Protein AF-A0A3R5SQA2-F1 (afdb_monomer_lite)

Sequence (329 aa):
MKQVGFPSQNNSPSCDYSRLEFDCDEEFNVFFAKYRSEWSNVLRLSTILNPGVAFQFANQWLQSVLSKGIDSGNDAANHCTLSSPSFLEWDAASCFLESVLSRLFVSKAENKPELHLGVDLLHSVLNFEANDPLVLSSLLSCISALFPYLSQTPQTLPVVLKKIFSAVTFSQDGQTKATRSRAVKNVRQHACSIVVKISKQYTDLIFPVFDQLYTHIREIGRDSEQLSQMEKCILMEALILSAFIDEMLKPVKDLWISQDFKEAFWSTEKFMSYIGVDRAPVEPSSADTCGINRSHISCCINTILAVMKRSKWPDNPQCSSGLKKWLKY

Secondary structure (DSSP, 8-state):
------TT--SSTHHHHHHHH-SSHHHHHHHHHHHHHHHHHHHHHHHHH-HHHHHHHHHHHHHHHHHS-----S-TTS---TT-HHHHHHHHHHHHHHHHHHHHTT---S-PPPHHHHHHHHHHHHH----SHHHHHHHHHHHHHHGGGGGG-GGGHHHHHHHHHHHHT---TT--TTT--HHHHHHHHHHHHHHHHHHHHSHHHHGGGHHHHHHHHHHHHH-TTTS-HHHHHHHHHHH--TT-HHHHHHHHHHHHHSHHHHHTTSSHHHHHHHHTTTS---SSGGG-THHHHHHHHHHHHHHHHHHHHH----SSTTHHHHHTTTTT-

Organism: Mytilus galloprovincialis (NCBI:txid29158)

Radius of gyration: 23.17 Å; chains: 1; bounding box: 65×51×63 Å

Foldseek 3Di:
DQDDQFCVDDPDPNNVVCVVVDPGRVRVVVVVVVVLVVVLVVLLVVCLVAVQVLVVVLLVLVVVLLPDDQFLDPDPVSAHDPPGPSLSSLQVSLSSLLSSLVRLVVHPDPNRDDLVSLVVSLVSLLPRDDLHLSNLLSSLSNNLSSVVSCVVVLVCVVSSLVSLVCQLQDADPPDWLVRGDPSSVVSNLSSLLSLLVCCQVVVVSCVVVLVVLVVVLVVQVVDPGRDDLSSNLSSLLSNLDQQCLCVSCVVLVCQCPDPLNVQCPPDPVSVCVLQVVVDDDDPPPVPPPSVVSVSSVVSNVSNVVSNVVRNDDDPDVVVVVVSVVRVVD

InterPro domains:
  IPR011989 Armadillo-like helical [G3DSA:1.25.10.10] (1-324)
  IPR016024 Armadillo-type fold [SSF48371] (24-264)
  IPR045065 Exportin-1/5 [PTHR11223] (12-289)
  IPR045478 Exportin-5, C-terminal domain [PF19273] (4-265)

pLDDT: mean 88.8, std 12.51, range [32.19, 98.56]

Structure (mmCIF, N/CA/C/O backbone):
data_AF-A0A3R5SQA2-F1
#
_entry.id   AF-A0A3R5SQA2-F1
#
loop_
_atom_site.group_PDB
_atom_site.id
_atom_site.type_symbol
_atom_site.label_atom_id
_atom_site.label_alt_id
_atom_site.label_comp_id
_atom_site.label_asym_id
_atom_site.label_entity_id
_atom_site.label_seq_id
_atom_site.pdbx_PDB_ins_code
_atom_site.Cartn_x
_atom_site.Cartn_y
_atom_site.Cartn_z
_atom_site.occupancy
_atom_site.B_iso_or_equiv
_atom_site.auth_seq_id
_atom_site.auth_comp_id
_atom_site.auth_asym_id
_atom_site.auth_atom_id
_atom_site.pdbx_PDB_model_num
ATOM 1 N N . MET A 1 1 ? 15.941 2.863 -9.890 1.00 80.81 1 MET A N 1
ATOM 2 C CA . MET A 1 1 ? 14.823 2.586 -8.953 1.00 80.81 1 MET A CA 1
ATOM 3 C C . MET A 1 1 ? 14.629 1.099 -8.671 1.00 80.81 1 MET A C 1
ATOM 5 O O . MET A 1 1 ? 14.251 0.794 -7.551 1.00 80.81 1 MET A O 1
ATOM 9 N N . LYS A 1 2 ? 14.900 0.183 -9.616 1.00 88.31 2 LYS A N 1
ATOM 10 C CA . LYS A 1 2 ? 14.909 -1.267 -9.349 1.00 88.31 2 LYS A CA 1
ATOM 11 C C . LYS A 1 2 ? 16.034 -1.639 -8.377 1.00 88.31 2 LYS A C 1
ATOM 13 O O . LYS A 1 2 ? 17.161 -1.194 -8.584 1.00 88.31 2 LYS A O 1
ATOM 18 N N . GLN A 1 3 ? 15.722 -2.411 -7.338 1.00 89.44 3 GLN A N 1
ATOM 19 C CA . GLN A 1 3 ? 16.691 -2.845 -6.331 1.00 89.44 3 GLN A CA 1
ATOM 20 C C . GLN A 1 3 ? 17.391 -4.129 -6.786 1.00 89.44 3 GLN A C 1
ATOM 22 O O . GLN A 1 3 ? 16.876 -5.228 -6.622 1.00 89.44 3 GLN A O 1
ATOM 27 N N . VAL A 1 4 ? 18.549 -3.976 -7.419 1.00 91.56 4 VAL A N 1
ATOM 28 C CA . VAL A 1 4 ? 19.406 -5.067 -7.910 1.00 91.56 4 VAL A CA 1
ATOM 29 C C . VAL A 1 4 ? 20.857 -4.730 -7.596 1.00 91.56 4 VAL A C 1
ATOM 31 O O . VAL A 1 4 ? 21.161 -3.564 -7.355 1.00 91.56 4 VAL A O 1
ATOM 34 N N . GLY A 1 5 ? 21.753 -5.715 -7.664 1.00 92.31 5 GLY A N 1
ATOM 35 C CA . GLY A 1 5 ? 23.175 -5.471 -7.417 1.00 92.31 5 GLY A CA 1
ATOM 36 C C . GLY A 1 5 ? 23.627 -5.769 -5.992 1.00 92.31 5 GLY A C 1
ATOM 37 O O . GLY A 1 5 ? 24.633 -5.228 -5.570 1.00 92.31 5 GLY A O 1
ATOM 38 N N . PHE A 1 6 ? 22.907 -6.607 -5.243 1.00 94.00 6 PHE A N 1
ATOM 39 C CA . PHE A 1 6 ? 23.328 -6.991 -3.894 1.00 94.00 6 PHE A CA 1
ATOM 40 C C . PHE A 1 6 ? 24.742 -7.606 -3.889 1.00 94.00 6 PHE A C 1
ATOM 42 O O . PHE A 1 6 ? 25.018 -8.433 -4.769 1.00 94.00 6 PHE A O 1
ATOM 49 N N . PRO A 1 7 ? 25.606 -7.264 -2.909 1.00 95.38 7 PRO A N 1
ATOM 50 C CA . PRO A 1 7 ? 26.936 -7.858 -2.762 1.00 95.38 7 PRO A CA 1
ATOM 51 C C . PRO A 1 7 ? 26.936 -9.393 -2.748 1.00 95.38 7 PRO A C 1
ATOM 53 O O . PRO A 1 7 ? 27.813 -10.014 -3.356 1.00 95.38 7 PRO A O 1
ATOM 56 N N . SER A 1 8 ? 25.932 -10.011 -2.113 1.00 93.88 8 SER A N 1
ATOM 57 C CA . SER A 1 8 ? 25.792 -11.472 -2.018 1.00 93.88 8 SER A CA 1
ATOM 58 C C . SER A 1 8 ? 25.332 -12.163 -3.313 1.00 93.88 8 SER A C 1
ATOM 60 O O . SER A 1 8 ? 25.384 -13.390 -3.413 1.00 93.88 8 SER A O 1
ATOM 62 N N . GLN A 1 9 ? 24.865 -11.405 -4.311 1.00 91.62 9 GLN A N 1
ATOM 63 C CA . GLN A 1 9 ? 24.228 -11.932 -5.522 1.00 91.62 9 GLN A CA 1
ATOM 64 C C . GLN A 1 9 ? 25.131 -11.805 -6.758 1.00 91.62 9 GLN A C 1
ATOM 66 O O . GLN A 1 9 ? 26.162 -11.140 -6.743 1.00 91.62 9 GLN A O 1
ATOM 71 N N . ASN A 1 10 ? 24.729 -12.451 -7.859 1.00 91.00 10 ASN A N 1
ATOM 72 C CA . ASN A 1 10 ? 25.388 -12.374 -9.173 1.00 91.00 10 ASN A CA 1
ATOM 73 C C . ASN A 1 10 ? 24.372 -12.162 -10.311 1.00 91.00 10 ASN A C 1
ATOM 75 O O . ASN A 1 10 ? 24.521 -12.681 -11.412 1.00 91.00 10 ASN A O 1
ATOM 79 N N . ASN A 1 11 ? 23.289 -11.438 -10.027 1.00 85.75 11 ASN A N 1
ATOM 80 C CA . ASN A 1 11 ? 22.176 -11.224 -10.960 1.00 85.75 11 ASN A CA 1
ATOM 81 C C . ASN A 1 11 ? 22.262 -9.899 -11.736 1.00 85.75 11 ASN A C 1
ATOM 83 O O . ASN A 1 11 ? 21.382 -9.605 -12.544 1.00 85.75 11 ASN A O 1
ATOM 87 N N . SER A 1 12 ? 23.287 -9.085 -11.484 1.00 90.94 12 SER A N 1
ATOM 88 C CA . SER A 1 12 ? 23.493 -7.787 -12.122 1.00 90.94 12 SER A CA 1
ATOM 89 C C . SER A 1 12 ? 24.988 -7.471 -12.210 1.00 90.94 12 SER A C 1
ATOM 91 O O . SER A 1 12 ? 25.707 -7.766 -11.255 1.00 90.94 12 SER A O 1
ATOM 93 N N . PRO A 1 13 ? 25.460 -6.788 -13.272 1.00 93.12 13 PRO A N 1
ATOM 94 C CA . PRO A 1 13 ? 26.819 -6.239 -13.311 1.00 93.12 13 PRO A CA 1
ATOM 95 C C . PRO A 1 13 ? 27.132 -5.323 -12.118 1.00 93.12 13 PRO A C 1
ATOM 97 O O . PRO A 1 13 ? 28.282 -5.193 -11.717 1.00 93.12 13 PRO A O 1
ATOM 100 N N . SER A 1 14 ? 26.110 -4.704 -11.514 1.00 94.44 14 SER A N 1
ATOM 101 C CA . SER A 1 14 ? 26.271 -3.861 -10.324 1.00 94.44 14 SER A CA 1
ATOM 102 C C . SER A 1 14 ? 26.753 -4.626 -9.086 1.00 94.44 14 SER A C 1
ATOM 104 O O . SER A 1 14 ? 27.327 -3.995 -8.208 1.00 94.44 14 SER A O 1
ATOM 106 N N . CYS A 1 15 ? 26.572 -5.952 -9.017 1.00 95.56 15 CYS A N 1
ATOM 107 C CA . CYS A 1 15 ? 27.005 -6.763 -7.874 1.00 95.56 15 CYS A CA 1
ATOM 108 C C . CYS A 1 15 ? 28.518 -6.663 -7.625 1.00 95.56 15 CYS A C 1
ATOM 110 O O . CYS A 1 15 ? 28.940 -6.593 -6.473 1.00 95.56 15 CYS A O 1
ATOM 112 N N . ASP A 1 16 ? 29.333 -6.617 -8.686 1.00 96.00 16 ASP A N 1
ATOM 113 C CA . ASP A 1 16 ? 30.791 -6.498 -8.559 1.00 96.00 16 ASP A CA 1
ATOM 114 C C . ASP A 1 16 ? 31.196 -5.164 -7.934 1.00 96.00 16 ASP A C 1
ATOM 116 O O . ASP A 1 16 ? 32.042 -5.130 -7.047 1.00 96.00 16 ASP A O 1
ATOM 120 N N . TYR A 1 17 ? 30.543 -4.073 -8.339 1.00 96.19 17 TYR A N 1
ATOM 121 C CA . TYR A 1 17 ? 30.771 -2.752 -7.756 1.00 96.19 17 TYR A CA 1
ATOM 122 C C . TYR A 1 17 ? 30.289 -2.691 -6.309 1.00 96.19 17 TYR A C 1
ATOM 124 O O . TYR A 1 17 ? 30.991 -2.182 -5.444 1.00 96.19 17 TYR A O 1
ATOM 132 N N . SER A 1 18 ? 29.125 -3.269 -6.015 1.00 96.75 18 SER A N 1
ATOM 133 C CA . SER A 1 18 ? 28.597 -3.283 -4.654 1.00 96.75 18 SER A CA 1
ATOM 134 C C . SER A 1 18 ? 29.458 -4.103 -3.691 1.00 96.75 18 SER A C 1
ATOM 136 O O . SER A 1 18 ? 29.557 -3.719 -2.535 1.00 96.75 18 SER A O 1
ATOM 138 N N . ARG A 1 19 ? 30.153 -5.153 -4.151 1.00 97.06 19 ARG A N 1
ATOM 139 C CA . ARG A 1 19 ? 31.164 -5.869 -3.345 1.00 97.06 19 ARG A CA 1
ATOM 140 C C . ARG A 1 19 ? 32.415 -5.046 -3.032 1.00 97.06 19 ARG A C 1
ATOM 142 O O . ARG A 1 19 ? 33.145 -5.397 -2.113 1.00 97.06 19 ARG A O 1
ATOM 149 N N . LEU A 1 20 ? 32.697 -4.007 -3.818 1.00 96.88 20 LEU A N 1
ATOM 150 C CA . LEU A 1 20 ? 33.806 -3.086 -3.559 1.00 96.88 20 LEU A CA 1
ATOM 151 C C . LEU A 1 20 ? 33.400 -1.957 -2.605 1.00 96.88 20 LEU A C 1
ATOM 153 O O . LEU A 1 20 ? 34.256 -1.439 -1.895 1.00 96.88 20 LEU A O 1
ATOM 157 N N . GLU A 1 21 ? 32.126 -1.554 -2.622 1.00 96.50 21 GLU A N 1
ATOM 158 C CA . GLU A 1 21 ? 31.625 -0.384 -1.886 1.00 96.50 21 GLU A CA 1
ATOM 159 C C . GLU A 1 21 ? 30.926 -0.714 -0.562 1.00 96.50 21 GLU A C 1
ATOM 161 O O . GLU A 1 21 ? 30.847 0.165 0.293 1.00 96.50 21 GLU A O 1
ATOM 166 N N . PHE A 1 22 ? 30.409 -1.934 -0.394 1.00 97.19 22 PHE A N 1
ATOM 167 C CA . PHE A 1 22 ? 29.625 -2.338 0.775 1.00 97.19 22 PHE A CA 1
ATOM 168 C C . PHE A 1 22 ? 30.133 -3.654 1.358 1.00 97.19 22 PHE A C 1
ATOM 170 O O . PHE A 1 22 ? 30.431 -4.597 0.620 1.00 97.19 22 PHE A O 1
ATOM 177 N N . ASP A 1 23 ? 30.140 -3.744 2.687 1.00 95.50 23 ASP A N 1
ATOM 178 C CA . ASP A 1 23 ? 30.596 -4.936 3.407 1.00 95.50 23 ASP A CA 1
ATOM 179 C C . ASP A 1 23 ? 29.548 -6.063 3.373 1.00 95.50 23 ASP A C 1
ATOM 181 O O . ASP A 1 23 ? 29.886 -7.251 3.405 1.00 95.50 23 ASP A O 1
ATOM 185 N N . CYS A 1 24 ? 28.258 -5.710 3.311 1.00 95.38 24 CYS A N 1
ATOM 186 C CA . CYS A 1 24 ? 27.153 -6.668 3.287 1.00 95.38 24 CYS A CA 1
ATOM 187 C C . CYS A 1 24 ? 25.869 -6.127 2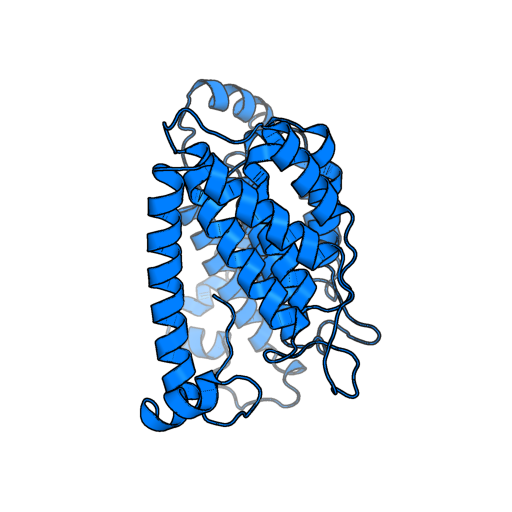.627 1.00 95.38 24 CYS A C 1
ATOM 189 O O . CYS A 1 24 ? 25.734 -4.942 2.308 1.00 95.38 24 CYS A O 1
ATOM 191 N N . ASP A 1 25 ? 24.888 -7.014 2.441 1.00 95.62 25 ASP A N 1
ATOM 192 C CA . ASP A 1 25 ? 23.593 -6.690 1.832 1.00 95.62 25 ASP A CA 1
ATOM 193 C C . ASP A 1 25 ? 22.773 -5.694 2.668 1.00 95.62 25 ASP A C 1
ATOM 195 O O . ASP A 1 25 ? 22.005 -4.904 2.115 1.00 95.62 25 ASP A O 1
ATOM 199 N N . GLU A 1 26 ? 22.901 -5.710 3.996 1.00 96.06 26 GLU A N 1
ATOM 200 C CA . GLU A 1 26 ? 22.218 -4.773 4.891 1.00 96.06 26 GLU A CA 1
ATOM 201 C C . GLU A 1 26 ? 22.701 -3.336 4.679 1.00 96.06 26 GLU A C 1
ATOM 203 O O . GLU A 1 26 ? 21.882 -2.416 4.609 1.00 96.06 26 GLU A O 1
ATOM 208 N N . GLU A 1 27 ? 24.010 -3.137 4.525 1.00 96.81 27 GLU A N 1
ATOM 209 C CA . GLU A 1 27 ? 24.585 -1.822 4.245 1.00 96.81 27 GLU A CA 1
ATOM 210 C C . GLU A 1 27 ? 24.126 -1.308 2.875 1.00 96.81 27 GLU A C 1
ATOM 212 O O . GLU A 1 27 ? 23.609 -0.189 2.766 1.00 96.81 27 GLU A O 1
ATOM 217 N N . PHE A 1 28 ? 24.196 -2.169 1.852 1.00 96.31 28 PHE A N 1
ATOM 218 C CA . PHE A 1 28 ? 23.663 -1.873 0.524 1.00 96.31 28 PHE A CA 1
ATOM 219 C C . PHE A 1 28 ? 22.171 -1.505 0.578 1.00 96.31 28 PHE A C 1
ATOM 221 O O . PHE A 1 28 ? 21.747 -0.536 -0.051 1.00 96.31 28 PHE A O 1
ATOM 228 N N . ASN A 1 29 ? 21.360 -2.232 1.355 1.00 94.69 29 ASN A N 1
ATOM 229 C CA . ASN A 1 29 ? 19.932 -1.951 1.526 1.00 94.69 29 ASN A CA 1
ATOM 230 C C . ASN A 1 29 ? 19.679 -0.551 2.097 1.00 94.69 29 ASN A C 1
ATOM 232 O O . ASN A 1 29 ? 18.833 0.185 1.579 1.00 94.69 29 ASN A O 1
ATOM 236 N N . VAL A 1 30 ? 20.405 -0.170 3.152 1.00 95.88 30 VAL A N 1
ATOM 237 C CA . VAL A 1 30 ? 20.272 1.151 3.786 1.00 95.88 30 VAL A CA 1
ATOM 238 C C . VAL A 1 30 ? 20.681 2.255 2.813 1.00 95.88 30 VAL A C 1
ATOM 240 O O . VAL A 1 30 ? 19.946 3.237 2.647 1.00 95.88 30 VAL A O 1
ATOM 243 N N . PHE A 1 31 ? 21.813 2.081 2.127 1.00 96.62 31 PHE A N 1
ATOM 244 C CA . PHE A 1 31 ? 22.265 3.010 1.096 1.00 96.62 31 PHE A CA 1
ATOM 245 C C . PHE A 1 31 ? 21.228 3.150 -0.023 1.00 96.62 31 PHE A C 1
ATOM 247 O O . PHE A 1 31 ? 20.806 4.263 -0.350 1.00 96.62 31 PHE A O 1
ATOM 254 N N . PHE A 1 32 ? 20.768 2.028 -0.580 1.00 95.19 32 PHE A N 1
ATOM 255 C CA . PHE A 1 32 ? 19.837 2.006 -1.699 1.00 95.19 32 PHE A CA 1
ATOM 256 C C . PHE A 1 32 ? 18.498 2.655 -1.339 1.00 95.19 32 PHE A C 1
ATOM 258 O O . PHE A 1 32 ? 17.949 3.410 -2.144 1.00 95.19 32 PHE A O 1
ATOM 265 N N . ALA A 1 33 ? 17.982 2.427 -0.127 1.00 94.00 33 ALA A N 1
ATOM 266 C CA . ALA A 1 33 ? 16.757 3.067 0.348 1.00 94.00 33 ALA A CA 1
ATOM 267 C C . ALA A 1 33 ? 16.883 4.602 0.349 1.00 94.00 33 ALA A C 1
ATOM 269 O O . ALA A 1 33 ? 16.000 5.302 -0.159 1.00 94.00 33 ALA A O 1
ATOM 270 N N . LYS A 1 34 ? 18.010 5.133 0.844 1.00 95.62 34 LYS A N 1
ATOM 271 C CA . LYS A 1 34 ? 18.296 6.575 0.818 1.00 95.62 34 LYS A CA 1
ATOM 272 C C . LYS A 1 34 ? 18.462 7.088 -0.612 1.00 95.62 34 LYS A C 1
ATOM 274 O O . LYS A 1 34 ? 17.819 8.063 -0.993 1.00 95.62 34 LYS A O 1
ATOM 279 N N . TYR A 1 35 ? 19.265 6.403 -1.421 1.00 94.75 35 TYR A N 1
ATOM 280 C CA . TYR A 1 35 ? 19.494 6.740 -2.824 1.00 94.75 35 TYR A CA 1
ATOM 281 C C . TYR A 1 35 ? 18.182 6.801 -3.620 1.00 94.75 35 TYR A C 1
ATOM 283 O O . TYR A 1 35 ? 17.930 7.757 -4.354 1.00 94.75 35 TYR A O 1
ATOM 291 N N . ARG A 1 36 ? 17.292 5.822 -3.431 1.00 94.94 36 ARG A N 1
ATOM 292 C CA . ARG A 1 36 ? 15.971 5.781 -4.067 1.00 94.94 36 ARG A CA 1
ATOM 293 C C . ARG A 1 36 ? 15.079 6.944 -3.634 1.00 94.94 36 ARG A C 1
ATOM 295 O O . ARG A 1 36 ? 14.358 7.485 -4.476 1.00 94.94 36 ARG A O 1
ATOM 302 N N . SER A 1 37 ? 15.125 7.340 -2.362 1.00 94.75 37 SER A N 1
ATOM 303 C CA . SER A 1 37 ? 14.406 8.521 -1.865 1.00 94.75 37 SER A CA 1
ATOM 304 C C . SER A 1 37 ? 14.883 9.801 -2.560 1.00 94.75 37 SER A C 1
ATOM 306 O O . SER A 1 37 ? 14.060 10.560 -3.077 1.00 94.75 37 SER A O 1
ATOM 308 N N . GLU A 1 38 ? 16.199 10.007 -2.664 1.00 96.00 38 GLU A N 1
ATOM 309 C CA . GLU A 1 38 ? 16.766 11.170 -3.362 1.00 96.00 38 GLU A CA 1
ATOM 310 C C . GLU A 1 38 ? 16.394 11.186 -4.849 1.00 96.00 38 GLU A C 1
ATOM 312 O O . GLU A 1 38 ? 15.928 12.201 -5.368 1.00 96.00 38 GLU A O 1
ATOM 317 N N . TRP A 1 39 ? 16.474 10.043 -5.534 1.00 94.94 39 TRP A N 1
ATOM 318 C CA . TRP A 1 39 ? 16.040 9.946 -6.931 1.00 94.94 39 TRP A CA 1
ATOM 319 C C . TRP A 1 39 ? 14.552 10.202 -7.133 1.00 94.94 39 TRP A C 1
ATOM 321 O O . TRP A 1 39 ? 14.161 10.801 -8.134 1.00 94.94 39 TRP A O 1
ATOM 331 N N . SER A 1 40 ? 13.716 9.788 -6.183 1.00 96.00 40 SER A N 1
ATOM 332 C CA . SER A 1 40 ? 12.285 10.102 -6.213 1.00 96.00 40 SER A CA 1
ATOM 333 C C . SER A 1 40 ? 12.058 11.615 -6.117 1.00 96.00 40 SER A C 1
ATOM 335 O O . SER A 1 40 ? 11.200 12.155 -6.814 1.00 96.00 40 SER A O 1
ATOM 337 N N . ASN A 1 41 ? 12.862 12.330 -5.322 1.00 95.50 41 ASN A N 1
ATOM 338 C CA . ASN A 1 41 ? 12.819 13.793 -5.252 1.00 95.50 41 ASN A CA 1
ATOM 339 C C . ASN A 1 41 ? 13.293 14.459 -6.547 1.00 95.50 41 ASN A C 1
ATOM 341 O O . ASN A 1 41 ? 12.623 15.372 -7.032 1.00 95.50 41 ASN A O 1
ATOM 345 N N . VAL A 1 42 ? 14.384 13.979 -7.147 1.00 96.88 42 VAL A N 1
ATOM 346 C CA . VAL A 1 42 ? 14.844 14.466 -8.457 1.00 96.88 42 VAL A CA 1
ATOM 347 C C . VAL A 1 42 ? 13.743 14.286 -9.501 1.00 96.88 42 VAL A C 1
ATOM 349 O O . VAL A 1 42 ? 13.374 15.247 -10.169 1.00 96.88 42 VAL A O 1
ATOM 352 N N . LEU A 1 43 ? 13.131 13.101 -9.574 1.00 97.12 43 LEU A N 1
ATOM 353 C CA . LEU A 1 43 ? 12.048 12.812 -10.515 1.00 97.12 43 LEU A CA 1
ATOM 354 C C . LEU A 1 43 ? 10.823 13.712 -10.302 1.00 97.12 43 LEU A C 1
ATOM 356 O O . LEU A 1 43 ? 10.232 14.196 -11.269 1.00 97.12 43 LEU A O 1
ATOM 360 N N . ARG A 1 44 ? 10.452 13.985 -9.046 1.00 97.88 44 ARG A N 1
ATOM 361 C CA . ARG A 1 44 ? 9.389 14.942 -8.698 1.00 97.88 44 ARG A CA 1
ATOM 362 C C . ARG A 1 44 ? 9.691 16.337 -9.245 1.00 97.88 44 ARG A C 1
ATOM 364 O O . ARG A 1 44 ? 8.799 16.965 -9.811 1.00 97.88 44 ARG A O 1
ATOM 371 N N . LEU A 1 45 ? 10.927 16.816 -9.100 1.00 96.88 45 LEU A N 1
ATOM 372 C CA . LEU A 1 45 ? 11.353 18.114 -9.633 1.00 96.88 45 LEU A CA 1
ATOM 373 C C . LEU A 1 45 ? 11.367 18.113 -11.166 1.00 96.88 45 LEU A C 1
ATOM 375 O O . LEU A 1 45 ? 10.809 19.023 -11.778 1.00 96.88 45 LEU A O 1
ATOM 379 N N . SER A 1 46 ? 11.900 17.061 -11.791 1.00 96.44 46 SER A N 1
ATOM 380 C CA . SER A 1 46 ? 11.876 16.885 -13.248 1.00 96.44 46 SER A CA 1
ATOM 381 C C . SER A 1 46 ? 10.449 16.871 -13.803 1.00 96.44 46 SER A C 1
ATOM 383 O O . SER A 1 46 ? 10.187 17.483 -14.835 1.00 96.44 46 SER A O 1
ATOM 385 N N . THR A 1 47 ? 9.504 16.252 -13.090 1.00 97.81 47 THR A N 1
ATOM 386 C CA . THR A 1 47 ? 8.086 16.205 -13.483 1.00 97.81 47 THR A CA 1
ATOM 387 C C . THR A 1 47 ? 7.432 17.586 -13.461 1.00 97.81 47 THR A C 1
ATOM 389 O O . THR A 1 47 ? 6.558 17.863 -14.276 1.00 97.81 47 THR A O 1
ATOM 392 N N . ILE A 1 48 ? 7.842 18.484 -12.559 1.00 97.00 48 ILE A N 1
ATOM 393 C CA . ILE A 1 48 ? 7.335 19.865 -12.564 1.00 97.00 48 ILE A CA 1
ATOM 394 C C . ILE A 1 48 ? 7.762 20.575 -13.851 1.00 97.00 48 ILE A C 1
ATOM 396 O O . ILE A 1 48 ? 6.946 21.288 -14.433 1.00 97.00 48 ILE A O 1
ATOM 400 N N . LEU A 1 49 ? 9.010 20.371 -14.281 1.00 95.94 49 LEU A N 1
ATOM 401 C CA . LEU A 1 49 ? 9.588 21.019 -15.460 1.00 95.94 49 LEU A CA 1
ATOM 402 C C . LEU A 1 49 ? 9.037 20.450 -16.771 1.00 95.94 49 LEU A C 1
ATOM 404 O O . LEU A 1 49 ? 8.783 21.208 -17.701 1.00 95.94 49 LEU A O 1
ATOM 408 N N . ASN A 1 50 ? 8.861 19.129 -16.850 1.00 96.81 50 ASN A N 1
ATOM 409 C CA . ASN A 1 50 ? 8.397 18.449 -18.056 1.00 96.81 50 ASN A CA 1
ATOM 410 C C . ASN A 1 50 ? 7.410 17.305 -17.719 1.00 96.81 50 ASN A C 1
ATOM 412 O O . ASN A 1 50 ? 7.777 16.125 -17.758 1.00 96.81 50 ASN A O 1
ATOM 416 N N . PRO A 1 51 ? 6.154 17.640 -17.363 1.00 97.06 51 PRO A N 1
ATOM 417 C CA . PRO A 1 51 ? 5.139 16.667 -16.957 1.00 97.06 51 PRO A CA 1
ATOM 418 C C . PRO A 1 51 ? 4.770 15.656 -18.047 1.00 97.06 51 PRO A C 1
ATOM 420 O O . PRO A 1 51 ? 4.549 14.487 -17.731 1.00 97.06 51 PRO A O 1
ATOM 423 N N . GLY A 1 52 ? 4.712 16.077 -19.315 1.00 97.25 52 GLY A N 1
ATOM 424 C CA . GLY A 1 52 ? 4.336 15.214 -20.438 1.00 97.25 52 GLY A CA 1
ATOM 425 C C . GLY A 1 52 ? 5.297 14.048 -20.635 1.00 97.25 52 GLY A C 1
ATOM 426 O O . GLY A 1 52 ? 4.865 12.898 -20.656 1.00 97.25 52 GLY A O 1
ATOM 427 N N . VAL A 1 53 ? 6.604 14.326 -20.695 1.00 97.12 53 VAL A N 1
ATOM 428 C CA . VAL A 1 53 ? 7.630 13.284 -20.873 1.00 97.12 53 VAL A CA 1
ATOM 429 C C . VAL A 1 53 ? 7.686 12.355 -19.659 1.00 97.12 53 VAL A C 1
ATOM 431 O O . VAL A 1 53 ? 7.739 11.135 -19.816 1.00 97.12 53 VAL A O 1
ATOM 434 N N . ALA A 1 54 ? 7.626 12.914 -18.446 1.00 97.62 54 ALA A N 1
ATOM 435 C CA . ALA A 1 54 ? 7.644 12.123 -17.217 1.00 97.62 54 ALA A CA 1
ATOM 436 C C . ALA A 1 54 ? 6.455 11.148 -17.147 1.00 97.62 54 ALA A C 1
ATOM 438 O O . ALA A 1 54 ? 6.635 9.968 -16.839 1.00 97.62 54 ALA A O 1
ATOM 439 N N . PHE A 1 55 ? 5.249 11.620 -17.484 1.00 98.31 55 PHE A N 1
ATOM 440 C CA . PHE A 1 55 ? 4.062 10.771 -17.544 1.00 98.31 55 PHE A CA 1
ATOM 441 C C . PHE A 1 55 ? 4.138 9.744 -18.674 1.00 98.31 55 PHE A C 1
ATOM 443 O O . PHE A 1 55 ? 3.810 8.585 -18.447 1.00 98.31 55 PHE A O 1
ATOM 450 N N . GLN A 1 56 ? 4.597 10.129 -19.868 1.00 97.88 56 GLN A N 1
ATOM 451 C CA . GLN A 1 56 ? 4.735 9.205 -20.994 1.00 97.88 56 GLN A CA 1
ATOM 452 C C . GLN A 1 56 ? 5.626 8.012 -20.630 1.00 97.88 56 GLN A C 1
ATOM 454 O O . GLN A 1 56 ? 5.244 6.870 -20.884 1.00 97.88 56 GLN A O 1
ATOM 459 N N . PHE A 1 57 ? 6.770 8.264 -19.987 1.00 97.81 57 PHE A N 1
ATOM 460 C CA . PHE A 1 57 ? 7.659 7.198 -19.533 1.00 97.81 57 PHE A CA 1
ATOM 461 C C . PHE A 1 57 ? 7.002 6.326 -18.455 1.00 97.81 57 PHE A C 1
ATOM 463 O O . PHE A 1 57 ? 7.047 5.101 -18.549 1.00 97.81 57 PHE A O 1
ATOM 470 N N . ALA A 1 58 ? 6.342 6.938 -17.461 1.00 98.19 58 ALA A N 1
ATOM 471 C CA . ALA A 1 58 ? 5.626 6.197 -16.421 1.00 98.19 58 ALA A CA 1
ATOM 472 C C .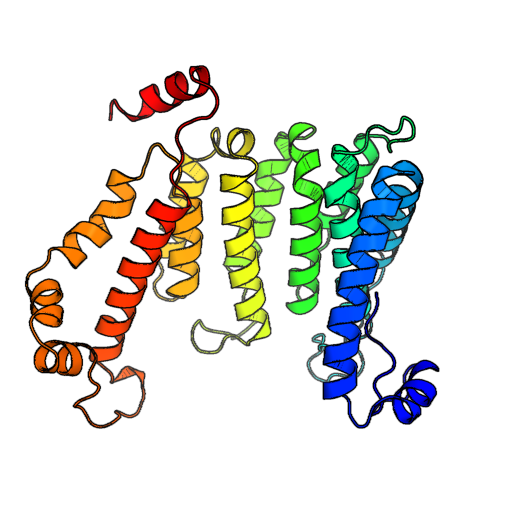 ALA A 1 58 ? 4.527 5.295 -17.009 1.00 98.19 58 ALA A C 1
ATOM 474 O O . ALA A 1 58 ? 4.414 4.131 -16.628 1.00 98.19 58 ALA A O 1
ATOM 475 N N . ASN A 1 59 ? 3.754 5.819 -17.964 1.00 98.25 59 ASN A N 1
ATOM 476 C CA . ASN A 1 59 ? 2.695 5.098 -18.659 1.00 98.25 59 ASN A CA 1
ATOM 477 C C . ASN A 1 59 ? 3.261 3.920 -19.462 1.00 98.25 59 ASN A C 1
ATOM 479 O O . ASN A 1 59 ? 2.832 2.788 -19.270 1.00 98.25 59 ASN A O 1
ATOM 483 N N . GLN A 1 60 ? 4.264 4.158 -20.313 1.00 97.94 60 GLN A N 1
ATOM 484 C CA . GLN A 1 60 ? 4.886 3.104 -21.121 1.00 97.94 60 GLN A CA 1
ATOM 485 C C . GLN A 1 60 ? 5.504 2.003 -20.257 1.00 97.94 60 GLN A C 1
ATOM 487 O O . GLN A 1 60 ? 5.332 0.819 -20.548 1.00 97.94 60 GLN A O 1
ATOM 492 N N . TRP A 1 61 ? 6.197 2.380 -19.180 1.00 97.88 61 TRP A N 1
ATOM 493 C CA . TRP A 1 61 ? 6.799 1.408 -18.279 1.00 97.88 61 TRP A CA 1
ATOM 494 C C . TRP A 1 61 ? 5.729 0.579 -17.565 1.00 97.88 61 TRP A C 1
ATOM 496 O O . TRP A 1 61 ? 5.801 -0.647 -17.593 1.00 97.88 61 TRP A O 1
ATOM 506 N N . LEU A 1 62 ? 4.693 1.207 -17.001 1.00 97.94 62 LEU A N 1
ATOM 507 C CA . LEU A 1 62 ? 3.634 0.465 -16.318 1.00 97.94 62 LEU A CA 1
ATOM 508 C C . LEU A 1 62 ? 2.847 -0.442 -17.274 1.00 97.94 62 LEU A C 1
ATOM 510 O O . LEU A 1 62 ? 2.573 -1.582 -16.921 1.00 97.94 62 LEU A O 1
ATOM 514 N N . GLN A 1 63 ? 2.550 0.001 -18.498 1.00 97.81 63 GLN A N 1
ATOM 515 C CA . GLN A 1 63 ? 1.914 -0.843 -19.520 1.00 97.81 63 GLN A CA 1
ATOM 516 C C . GLN A 1 63 ? 2.796 -2.042 -19.917 1.00 97.81 63 GLN A C 1
ATOM 518 O O . GLN A 1 63 ? 2.306 -3.159 -20.097 1.00 97.81 63 GLN A O 1
ATOM 523 N N . SER A 1 64 ? 4.116 -1.848 -19.992 1.00 96.88 64 SER A N 1
ATOM 524 C CA . SER A 1 64 ? 5.072 -2.946 -20.192 1.00 96.88 64 SER A CA 1
ATOM 525 C C . SER A 1 64 ? 5.039 -3.944 -19.030 1.00 96.88 64 SER A C 1
ATOM 527 O O . SER A 1 64 ? 5.019 -5.148 -19.254 1.00 96.88 64 SER A O 1
ATOM 529 N N . VAL A 1 65 ? 4.957 -3.466 -17.788 1.00 96.06 65 VAL A N 1
ATOM 530 C CA . VAL A 1 65 ? 4.842 -4.331 -16.603 1.00 96.06 65 VAL A CA 1
ATOM 531 C C . VAL A 1 65 ? 3.513 -5.094 -16.580 1.00 96.06 65 VAL A C 1
ATOM 533 O O . VAL A 1 65 ? 3.508 -6.289 -16.308 1.00 96.06 65 VAL A O 1
ATOM 536 N N . LEU A 1 66 ? 2.402 -4.433 -16.917 1.00 96.56 66 LEU A N 1
ATOM 537 C CA . LEU A 1 66 ? 1.058 -5.025 -16.961 1.00 96.56 66 LEU A CA 1
ATOM 538 C C . LEU A 1 66 ? 0.908 -6.114 -18.032 1.00 96.56 66 LEU A C 1
ATOM 540 O O . LEU A 1 66 ? 0.122 -7.040 -17.859 1.00 96.56 66 LEU A O 1
ATOM 544 N N . SER A 1 67 ? 1.634 -5.993 -19.144 1.00 95.12 67 SER A N 1
ATOM 545 C CA . SER A 1 67 ? 1.582 -6.958 -20.253 1.00 95.12 67 SER A CA 1
ATOM 546 C C . SER A 1 67 ? 2.487 -8.176 -20.050 1.00 95.12 67 SER A C 1
ATOM 548 O O . SER A 1 67 ? 2.341 -9.171 -20.762 1.00 95.12 67 SER A O 1
ATOM 550 N N . LYS A 1 68 ? 3.407 -8.127 -19.081 1.00 92.31 68 LYS A N 1
ATOM 551 C CA . LYS A 1 68 ? 4.276 -9.252 -18.724 1.00 92.31 68 LYS A CA 1
ATOM 552 C C . LYS A 1 68 ? 3.579 -10.184 -17.733 1.00 92.31 68 LYS A C 1
ATOM 554 O O 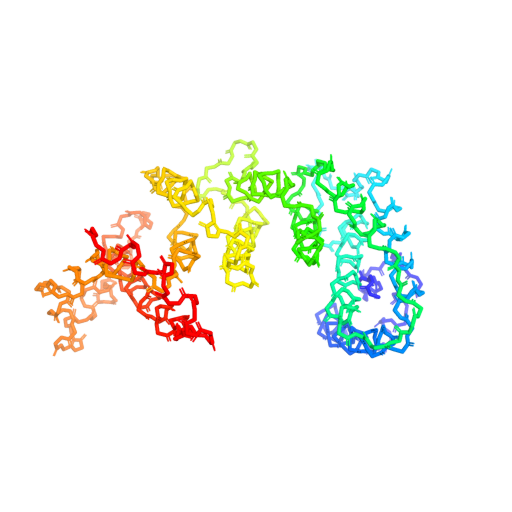. LYS A 1 68 ? 2.845 -9.749 -16.850 1.00 92.31 68 LYS A O 1
ATOM 559 N N . GLY A 1 69 ? 3.862 -11.481 -17.847 1.00 87.31 69 GLY A N 1
ATOM 560 C CA . GLY A 1 69 ? 3.494 -12.452 -16.816 1.00 87.31 69 GLY A CA 1
ATOM 561 C C . GLY A 1 69 ? 4.237 -12.201 -15.498 1.00 87.31 69 GLY A C 1
ATOM 562 O O . GLY A 1 69 ? 5.273 -11.533 -15.470 1.00 87.31 69 GLY A O 1
ATOM 563 N N . ILE A 1 70 ? 3.710 -12.752 -14.402 1.00 91.06 70 ILE A N 1
ATOM 564 C CA . ILE A 1 70 ? 4.385 -12.722 -13.100 1.00 91.06 70 ILE A CA 1
ATOM 565 C C . ILE A 1 70 ? 5.447 -13.828 -13.075 1.00 91.06 70 ILE A C 1
ATOM 567 O O . ILE A 1 70 ? 5.126 -15.012 -13.040 1.00 91.06 70 ILE A O 1
ATOM 571 N N . ASP A 1 71 ? 6.708 -13.417 -13.088 1.00 89.56 71 ASP A N 1
ATOM 572 C CA . ASP A 1 71 ? 7.899 -14.229 -12.885 1.00 89.56 71 ASP A CA 1
ATOM 573 C C . ASP A 1 71 ? 8.306 -14.190 -11.402 1.00 89.56 71 ASP A C 1
ATOM 575 O O . ASP A 1 71 ? 8.928 -13.238 -10.904 1.00 89.56 71 ASP A O 1
ATOM 579 N N . SER A 1 72 ? 7.924 -15.245 -10.680 1.00 85.12 72 SER A N 1
ATOM 580 C CA . SER A 1 72 ? 8.325 -15.485 -9.291 1.00 85.12 72 SER A CA 1
ATOM 581 C C . SER A 1 72 ? 9.799 -15.879 -9.149 1.00 85.12 72 SER A C 1
ATOM 583 O O . SER A 1 72 ? 10.314 -15.879 -8.031 1.00 85.12 72 SER A O 1
ATOM 585 N N . GLY A 1 73 ? 10.510 -16.166 -10.243 1.00 83.06 73 GLY A N 1
ATOM 586 C CA . GLY A 1 73 ? 11.811 -16.825 -10.219 1.00 83.06 73 GLY A CA 1
ATOM 587 C C . GLY A 1 73 ? 11.702 -18.303 -9.826 1.00 83.06 73 GLY A C 1
ATOM 588 O O . GLY A 1 73 ? 10.628 -18.899 -9.881 1.00 83.06 73 GLY A O 1
ATOM 589 N N . ASN A 1 74 ? 12.819 -18.892 -9.390 1.00 69.06 74 ASN A N 1
ATOM 590 C CA . ASN A 1 74 ? 12.947 -20.327 -9.087 1.00 69.06 74 ASN A CA 1
ATOM 591 C C . ASN A 1 74 ? 12.338 -20.762 -7.734 1.00 69.06 74 ASN A C 1
ATOM 593 O O . ASN A 1 74 ? 12.776 -21.763 -7.166 1.00 69.06 74 ASN A O 1
ATOM 597 N N . ASP A 1 75 ? 11.387 -20.014 -7.172 1.00 65.88 75 ASP A N 1
ATOM 598 C CA . ASP A 1 75 ? 10.792 -20.373 -5.881 1.00 65.88 75 ASP A CA 1
ATOM 599 C C . ASP A 1 75 ? 9.772 -21.515 -6.042 1.00 65.88 75 ASP A C 1
ATOM 601 O O . ASP A 1 75 ? 8.877 -21.461 -6.886 1.00 65.88 75 ASP A O 1
ATOM 605 N N . ALA A 1 76 ? 9.888 -22.549 -5.205 1.00 58.72 76 ALA A N 1
ATOM 606 C CA . ALA A 1 76 ? 9.061 -23.755 -5.247 1.00 58.72 76 ALA A CA 1
ATOM 607 C C . ALA A 1 76 ? 7.573 -23.482 -4.959 1.00 58.72 76 ALA A C 1
ATOM 609 O O . ALA A 1 76 ? 6.717 -24.293 -5.307 1.00 58.72 76 ALA A O 1
ATOM 610 N N . ALA A 1 77 ? 7.264 -22.348 -4.323 1.00 66.56 77 ALA A N 1
ATOM 611 C CA . ALA A 1 77 ? 5.901 -21.951 -3.986 1.00 66.56 77 ALA A CA 1
ATOM 612 C C . ALA A 1 77 ? 5.181 -21.159 -5.098 1.00 66.56 77 ALA A C 1
ATOM 614 O O . ALA A 1 77 ? 4.025 -20.793 -4.901 1.00 66.56 77 ALA A O 1
ATOM 615 N N . ASN A 1 78 ? 5.831 -20.867 -6.238 1.00 70.44 78 ASN A N 1
ATOM 616 C CA . ASN A 1 78 ? 5.305 -19.990 -7.305 1.00 70.44 78 ASN A CA 1
ATOM 617 C C . ASN A 1 78 ? 4.809 -18.613 -6.801 1.00 70.44 78 ASN A C 1
ATOM 619 O O . ASN A 1 78 ? 3.954 -17.977 -7.419 1.00 70.44 78 ASN A O 1
ATOM 623 N N . HIS A 1 79 ? 5.343 -18.141 -5.673 1.00 84.50 79 HIS A N 1
ATOM 624 C CA . HIS A 1 79 ? 5.074 -16.819 -5.114 1.00 84.50 79 HIS A CA 1
ATOM 625 C C . HIS A 1 79 ? 6.315 -15.941 -5.252 1.00 84.50 79 HIS A C 1
ATOM 627 O O . HIS A 1 79 ? 7.445 -16.420 -5.167 1.00 84.50 79 HIS A O 1
ATOM 633 N N . CYS A 1 80 ? 6.119 -14.647 -5.483 1.00 90.75 80 CYS A N 1
ATOM 634 C CA . CYS A 1 80 ? 7.211 -13.695 -5.522 1.00 90.75 80 CYS A CA 1
ATOM 635 C C . CYS A 1 80 ? 7.832 -13.529 -4.131 1.00 90.75 80 CYS A C 1
ATOM 637 O O . CYS A 1 80 ? 7.162 -13.454 -3.100 1.00 90.75 80 CYS A O 1
ATOM 639 N N . THR A 1 81 ? 9.145 -13.365 -4.138 1.00 90.88 81 THR A N 1
ATOM 640 C CA . THR A 1 81 ? 9.960 -12.925 -3.014 1.00 90.88 81 THR A CA 1
ATOM 641 C C . THR A 1 81 ? 10.419 -11.485 -3.246 1.00 90.88 81 THR A C 1
ATOM 643 O O . THR A 1 81 ? 10.212 -10.906 -4.316 1.00 90.88 81 THR A O 1
ATOM 646 N N . LEU A 1 82 ? 11.100 -10.902 -2.256 1.00 89.38 82 LEU A N 1
ATOM 647 C CA . LEU A 1 82 ? 11.654 -9.550 -2.367 1.00 89.38 82 LEU A CA 1
ATOM 648 C C . LEU A 1 82 ? 12.762 -9.421 -3.429 1.00 89.38 82 LEU A C 1
ATOM 650 O O . LEU A 1 82 ? 13.101 -8.306 -3.812 1.00 89.38 82 LEU A O 1
ATOM 654 N N . SER A 1 83 ? 13.312 -10.536 -3.916 1.00 87.81 83 SER A N 1
ATOM 655 C CA . SER A 1 83 ? 14.320 -10.572 -4.981 1.00 87.81 83 SER A CA 1
ATOM 656 C C . SER A 1 83 ? 13.775 -11.084 -6.317 1.00 87.81 83 SER A C 1
ATOM 658 O O . SER A 1 83 ? 14.514 -11.098 -7.304 1.00 87.81 83 SER A O 1
ATOM 660 N N . SER A 1 84 ? 12.497 -11.482 -6.386 1.00 91.31 84 SER A N 1
ATOM 661 C CA . SER A 1 84 ? 11.902 -11.993 -7.622 1.00 91.31 84 SER A CA 1
ATOM 662 C C . SER A 1 84 ? 11.882 -10.914 -8.713 1.00 91.31 84 SER A C 1
ATOM 664 O O . SER A 1 84 ? 11.532 -9.760 -8.427 1.00 91.31 84 SER A O 1
ATOM 666 N N . PRO A 1 85 ? 12.204 -11.259 -9.976 1.00 91.25 85 PRO A N 1
ATOM 667 C CA . PRO A 1 85 ? 12.298 -10.289 -11.064 1.00 91.25 85 PRO A CA 1
ATOM 668 C C . PRO A 1 85 ? 11.044 -9.432 -11.234 1.00 91.25 85 PRO A C 1
ATOM 670 O O . PRO A 1 85 ? 11.174 -8.211 -11.383 1.00 91.25 85 PRO A O 1
ATOM 673 N N . SER A 1 86 ? 9.855 -10.045 -11.160 1.00 93.88 86 SER A N 1
ATOM 674 C CA . SER A 1 86 ? 8.589 -9.321 -11.273 1.00 93.88 86 SER A CA 1
ATOM 675 C C . SER A 1 86 ? 8.339 -8.383 -10.107 1.00 93.88 86 SER A C 1
ATOM 677 O O . SER A 1 86 ? 7.989 -7.233 -10.353 1.00 93.88 86 SER A O 1
ATOM 679 N N . PHE A 1 87 ? 8.554 -8.810 -8.859 1.00 94.88 87 PHE A N 1
ATOM 680 C CA . PHE A 1 87 ? 8.358 -7.919 -7.713 1.00 94.88 87 PHE A CA 1
ATOM 681 C C . PHE A 1 87 ? 9.250 -6.679 -7.815 1.00 94.88 87 PHE A C 1
ATOM 683 O O . PHE A 1 87 ? 8.762 -5.560 -7.690 1.00 94.88 87 PHE A O 1
ATOM 690 N N . LEU A 1 88 ? 10.535 -6.866 -8.127 1.00 94.56 88 LEU A N 1
ATOM 691 C CA . LEU A 1 88 ? 11.478 -5.759 -8.271 1.00 94.56 88 LEU A CA 1
ATOM 692 C C . LEU A 1 88 ? 11.064 -4.768 -9.371 1.00 94.56 88 LEU A C 1
ATOM 694 O O . LEU A 1 88 ? 11.298 -3.566 -9.240 1.00 94.56 88 LEU A O 1
ATOM 698 N N . GLU A 1 89 ? 10.482 -5.255 -10.471 1.00 95.12 89 GLU A N 1
ATOM 699 C CA . GLU A 1 89 ? 9.991 -4.398 -11.554 1.00 95.12 89 GLU A CA 1
ATOM 700 C C . GLU A 1 89 ? 8.707 -3.652 -11.160 1.00 95.12 89 GLU A C 1
ATOM 702 O O . GLU A 1 89 ? 8.633 -2.436 -11.339 1.00 95.12 89 GLU A O 1
ATOM 707 N N . TRP A 1 90 ? 7.742 -4.353 -10.561 1.00 97.31 90 TRP A N 1
ATOM 708 C CA . TRP A 1 90 ? 6.489 -3.782 -10.061 1.00 97.31 90 TRP A CA 1
ATOM 709 C C . TRP A 1 90 ? 6.715 -2.709 -8.996 1.00 97.31 90 TRP A C 1
ATOM 711 O O . TRP A 1 90 ? 6.160 -1.612 -9.082 1.00 97.31 90 TRP A O 1
ATOM 721 N N . ASP A 1 91 ? 7.563 -2.998 -8.014 1.00 96.38 91 ASP A N 1
ATOM 722 C CA . ASP A 1 91 ? 7.904 -2.076 -6.939 1.00 96.38 91 ASP A CA 1
ATOM 723 C C . ASP A 1 91 ? 8.563 -0.803 -7.498 1.00 96.38 91 ASP A C 1
ATOM 725 O O . ASP A 1 91 ? 8.135 0.317 -7.201 1.00 96.38 91 ASP A O 1
ATOM 729 N N . ALA A 1 92 ? 9.533 -0.950 -8.404 1.00 96.69 92 ALA A N 1
ATOM 730 C CA . ALA A 1 92 ? 10.191 0.182 -9.052 1.00 96.69 92 ALA A CA 1
ATOM 731 C C . ALA A 1 92 ? 9.224 1.032 -9.890 1.00 96.69 92 ALA A C 1
ATOM 733 O O . ALA A 1 92 ? 9.236 2.260 -9.768 1.00 96.69 92 ALA A O 1
ATOM 734 N N . ALA A 1 93 ? 8.381 0.390 -10.705 1.00 97.50 93 ALA A N 1
ATOM 735 C CA . ALA A 1 93 ? 7.389 1.067 -11.533 1.00 97.50 93 ALA A CA 1
ATOM 736 C C . ALA A 1 93 ? 6.355 1.813 -10.675 1.00 97.50 93 ALA A C 1
ATOM 738 O O . ALA A 1 93 ? 6.037 2.966 -10.971 1.00 97.50 93 ALA A O 1
ATOM 739 N N . SER A 1 94 ? 5.893 1.213 -9.570 1.00 97.56 94 SER A N 1
ATOM 740 C CA . SER A 1 94 ? 4.948 1.865 -8.655 1.00 97.56 94 SER A CA 1
ATOM 741 C C . SER A 1 94 ? 5.533 3.121 -7.998 1.00 97.56 94 SER A C 1
ATOM 743 O O . SER A 1 94 ? 4.875 4.162 -7.986 1.00 97.56 94 SER A O 1
ATOM 745 N N . CYS A 1 95 ? 6.793 3.086 -7.545 1.00 96.69 95 CYS A N 1
ATOM 746 C CA . CYS A 1 95 ? 7.442 4.263 -6.959 1.00 96.69 95 CYS A CA 1
ATOM 747 C C . CYS A 1 95 ? 7.717 5.358 -7.993 1.00 96.69 95 CYS A C 1
ATOM 749 O O . CYS A 1 95 ? 7.614 6.550 -7.678 1.00 96.69 95 CYS A O 1
ATOM 751 N N . PHE A 1 96 ? 8.071 4.972 -9.221 1.00 97.94 96 PHE A N 1
ATOM 752 C CA . PHE A 1 96 ? 8.258 5.920 -10.314 1.00 97.94 96 PHE A CA 1
ATOM 753 C C . PHE A 1 96 ? 6.940 6.633 -10.633 1.00 97.94 96 PHE A C 1
ATOM 755 O O . PHE A 1 96 ? 6.893 7.865 -10.639 1.00 97.94 96 PHE A O 1
ATOM 762 N N . LEU A 1 97 ? 5.858 5.869 -10.821 1.00 98.25 97 LEU A N 1
ATOM 763 C CA . LEU A 1 97 ? 4.525 6.404 -11.083 1.00 98.25 97 LEU A CA 1
ATOM 764 C C . LEU A 1 97 ? 4.064 7.339 -9.961 1.00 98.25 97 LEU A C 1
ATOM 766 O O . LEU A 1 97 ? 3.620 8.450 -10.240 1.00 98.25 97 LEU A O 1
ATOM 770 N N . GLU A 1 98 ? 4.198 6.926 -8.698 1.00 97.31 98 GLU A N 1
ATOM 771 C CA . GLU A 1 98 ? 3.823 7.753 -7.548 1.00 97.31 98 GLU A CA 1
ATOM 772 C C . GLU A 1 98 ? 4.596 9.079 -7.533 1.00 97.31 98 GLU A C 1
ATOM 774 O O . GLU A 1 98 ? 4.013 10.149 -7.340 1.00 97.31 98 GLU A O 1
ATOM 779 N N . SER A 1 99 ? 5.905 9.031 -7.791 1.00 97.50 99 SER A N 1
ATOM 780 C CA . SER A 1 99 ? 6.750 10.225 -7.845 1.00 97.50 99 SER A CA 1
ATOM 781 C C . SER A 1 99 ? 6.284 11.196 -8.930 1.00 97.50 99 SER A C 1
ATOM 783 O O . SER A 1 99 ? 6.140 12.388 -8.647 1.00 97.50 99 SER A O 1
ATOM 785 N N . VAL A 1 100 ? 5.964 10.695 -10.125 1.00 97.94 100 VAL A N 1
ATOM 786 C CA . VAL A 1 100 ? 5.424 11.501 -11.229 1.00 97.94 100 VAL A CA 1
ATOM 787 C C . VAL A 1 100 ? 4.047 12.072 -10.867 1.00 97.94 100 VAL A C 1
ATOM 789 O O . VAL A 1 100 ? 3.858 13.291 -10.846 1.00 97.94 100 VAL A O 1
ATOM 792 N N . LEU A 1 101 ? 3.081 11.224 -10.507 1.00 97.06 101 LEU A N 1
ATOM 793 C CA . LEU A 1 101 ? 1.699 11.651 -10.262 1.00 97.06 101 LEU A CA 1
ATOM 794 C C . LEU A 1 101 ? 1.562 12.592 -9.058 1.00 97.06 101 LEU A C 1
ATOM 796 O O . LEU A 1 101 ? 0.706 13.476 -9.076 1.00 97.06 101 LEU A O 1
ATOM 800 N N . SER A 1 102 ? 2.457 12.498 -8.067 1.00 95.75 102 SER A N 1
ATOM 801 C CA . SER A 1 102 ? 2.481 13.415 -6.918 1.00 95.75 102 SER A CA 1
ATOM 802 C C . SER A 1 102 ? 2.748 14.880 -7.291 1.00 95.75 102 SER A C 1
ATOM 804 O O . SER A 1 102 ? 2.403 15.782 -6.524 1.00 95.75 102 SER A O 1
ATOM 806 N N . ARG A 1 103 ? 3.362 15.142 -8.454 1.00 96.25 103 ARG A N 1
ATOM 807 C CA . ARG A 1 103 ? 3.686 16.500 -8.930 1.00 96.25 103 ARG A CA 1
ATOM 808 C C . ARG A 1 103 ? 3.017 16.868 -10.244 1.00 96.25 103 ARG A C 1
ATOM 810 O O . ARG A 1 103 ? 2.923 18.061 -10.533 1.00 96.25 103 ARG A O 1
ATOM 817 N N . LEU A 1 104 ? 2.517 15.888 -10.999 1.00 95.88 104 LEU A N 1
ATOM 818 C CA . LEU A 1 104 ? 1.925 16.085 -12.322 1.00 95.88 104 LEU A CA 1
ATOM 819 C C . LEU A 1 104 ? 0.833 17.165 -12.320 1.00 95.88 104 LEU A C 1
ATOM 821 O O . LEU A 1 104 ? 0.896 18.125 -13.085 1.00 95.88 104 LEU A O 1
ATOM 825 N N . PHE A 1 105 ? -0.131 17.048 -11.406 1.00 91.25 105 PHE A N 1
ATOM 826 C CA . PHE A 1 105 ? -1.273 17.964 -11.319 1.00 91.25 105 PHE A CA 1
ATOM 827 C C . PHE A 1 105 ? -0.915 19.341 -10.743 1.00 91.25 105 PHE A C 1
ATOM 829 O O . PHE A 1 105 ? -1.635 20.308 -10.974 1.00 91.25 105 PHE A O 1
ATOM 836 N N . VAL A 1 106 ? 0.211 19.442 -10.031 1.00 92.69 106 VAL A N 1
ATOM 837 C CA . VAL A 1 106 ? 0.715 20.696 -9.443 1.00 92.69 106 VAL A CA 1
ATOM 838 C C . VAL A 1 106 ? 1.568 21.484 -10.443 1.00 92.69 106 VAL A C 1
ATOM 840 O O . VAL A 1 106 ? 1.716 22.698 -10.302 1.00 92.69 106 VAL A O 1
ATOM 843 N N . SER A 1 107 ? 2.134 20.819 -11.457 1.00 92.31 107 SER A N 1
ATOM 844 C CA . SER A 1 107 ? 2.923 21.486 -12.494 1.00 92.31 107 SER A CA 1
ATOM 845 C C . SER A 1 107 ? 2.103 22.568 -13.206 1.00 92.31 107 SER A C 1
ATOM 847 O O . SER A 1 107 ? 0.904 22.413 -13.445 1.00 92.31 107 SER A O 1
ATOM 849 N N . LYS A 1 108 ? 2.763 23.672 -13.564 1.00 92.56 108 LYS A N 1
ATOM 850 C CA . LYS A 1 108 ? 2.199 24.759 -14.380 1.00 92.56 108 LYS A CA 1
ATOM 851 C C . LYS A 1 108 ? 2.687 24.723 -15.830 1.00 92.56 108 LYS A C 1
ATOM 853 O O . LYS A 1 108 ? 2.314 25.601 -16.596 1.00 92.56 108 LYS A O 1
ATOM 858 N N . ALA A 1 109 ? 3.525 23.751 -16.190 1.00 92.44 109 ALA A N 1
ATOM 859 C CA . ALA A 1 109 ? 4.010 23.611 -17.555 1.00 92.44 109 ALA A CA 1
ATOM 860 C C . ALA A 1 109 ? 2.848 23.292 -18.509 1.00 92.44 109 ALA A C 1
ATOM 862 O O . ALA A 1 109 ? 1.875 22.641 -18.121 1.00 92.44 109 ALA A O 1
ATOM 863 N N . GLU A 1 110 ? 2.959 23.765 -19.748 1.00 89.56 110 GLU A N 1
ATOM 864 C CA . GLU A 1 110 ? 1.906 23.644 -20.764 1.00 89.56 110 GLU A CA 1
ATOM 865 C C . GLU A 1 110 ? 1.834 22.237 -21.365 1.00 89.56 110 GLU A C 1
ATOM 867 O O . GLU A 1 110 ? 0.764 21.771 -21.745 1.00 89.56 110 GLU A O 1
ATOM 872 N N . ASN A 1 111 ? 2.954 21.515 -21.391 1.00 92.62 111 ASN A N 1
ATOM 873 C CA . ASN A 1 111 ? 3.081 20.200 -22.014 1.00 92.62 111 ASN A CA 1
ATOM 874 C C . ASN A 1 111 ? 2.565 19.048 -21.130 1.00 92.62 111 ASN A C 1
ATOM 876 O O . ASN A 1 111 ? 3.211 18.007 -20.998 1.00 92.62 111 ASN A O 1
ATOM 880 N N . LYS A 1 112 ? 1.416 19.232 -20.478 1.00 92.50 112 LYS A N 1
ATOM 881 C CA . LYS A 1 112 ? 0.780 18.178 -19.681 1.00 92.50 112 LYS A CA 1
ATOM 882 C C . LYS A 1 112 ? 0.259 17.056 -20.583 1.00 92.50 112 LYS A C 1
ATOM 884 O O . LYS A 1 112 ? -0.180 17.331 -21.697 1.00 92.50 112 LYS A O 1
ATOM 889 N N . PRO A 1 113 ? 0.271 15.801 -20.104 1.00 94.44 113 PRO A N 1
ATOM 890 C CA . PRO A 1 113 ? -0.373 14.714 -20.823 1.00 94.44 113 PRO A CA 1
ATOM 891 C C . PRO A 1 113 ? -1.884 14.949 -20.898 1.00 94.44 113 PRO A C 1
ATOM 893 O O . PRO A 1 113 ? -2.481 15.556 -20.003 1.00 94.44 113 PRO A O 1
ATOM 896 N N . GLU A 1 114 ? -2.507 14.422 -21.944 1.00 93.75 114 GLU A N 1
ATOM 897 C CA . GLU A 1 114 ? -3.959 14.428 -22.061 1.00 93.75 114 GLU A CA 1
ATOM 898 C C . GLU A 1 114 ? -4.601 13.606 -20.935 1.00 93.75 114 GLU A C 1
ATOM 900 O O . GLU A 1 114 ? -4.121 12.530 -20.573 1.00 93.75 114 GLU A O 1
ATOM 905 N N . LEU A 1 115 ? -5.707 14.108 -20.375 1.00 93.31 115 LEU A N 1
ATOM 906 C CA . LEU A 1 115 ? -6.360 13.488 -19.215 1.00 93.31 115 LEU A CA 1
ATOM 907 C C . LEU A 1 115 ? -6.829 12.054 -19.490 1.00 93.31 115 LEU A C 1
ATOM 909 O O . LEU A 1 115 ? -6.763 11.218 -18.587 1.00 93.31 115 LEU A O 1
ATOM 913 N N . HIS A 1 116 ? -7.266 11.769 -20.721 1.00 95.12 116 HIS A N 1
ATOM 914 C CA . HIS A 1 116 ? -7.775 10.454 -21.110 1.00 95.12 116 HIS A CA 1
ATOM 915 C C . HIS A 1 116 ? -6.711 9.355 -20.944 1.00 95.12 116 HIS A C 1
ATOM 917 O O . HIS A 1 116 ? -7.027 8.286 -20.438 1.00 95.12 116 HIS A O 1
ATOM 923 N N . LEU A 1 117 ? -5.433 9.654 -21.215 1.00 96.50 117 LEU A N 1
ATOM 924 C CA . LEU A 1 117 ? -4.336 8.690 -21.066 1.00 96.50 117 LEU A CA 1
ATOM 925 C C . LEU A 1 117 ? -4.188 8.193 -19.622 1.00 96.50 117 LEU A C 1
ATOM 927 O O . LEU A 1 117 ? -3.862 7.032 -19.382 1.00 96.50 117 LEU A O 1
ATOM 931 N N . GLY A 1 118 ? -4.426 9.066 -18.640 1.00 97.00 118 GLY A N 1
ATOM 932 C CA . GLY A 1 118 ? -4.408 8.681 -17.229 1.00 97.00 118 GLY A CA 1
ATOM 933 C C . GLY A 1 118 ? -5.623 7.857 -16.813 1.00 97.00 118 GLY A C 1
ATOM 934 O O . GLY A 1 118 ? -5.493 6.951 -15.990 1.00 97.00 118 GLY A O 1
ATOM 935 N N . VAL A 1 119 ? -6.786 8.131 -17.409 1.00 97.44 119 VAL A N 1
ATOM 936 C CA . VAL A 1 119 ? -8.004 7.330 -17.217 1.00 97.44 119 VAL A CA 1
ATOM 937 C C . VAL A 1 119 ? -7.827 5.932 -17.816 1.00 97.44 119 VAL A C 1
ATOM 939 O O . VAL A 1 119 ? -8.119 4.942 -17.147 1.00 97.44 119 VAL A O 1
ATOM 942 N N . ASP A 1 120 ? -7.259 5.826 -19.015 1.00 97.69 120 ASP A N 1
ATOM 943 C CA . ASP A 1 120 ? -6.973 4.543 -19.665 1.00 97.69 120 ASP A CA 1
ATOM 944 C C . ASP A 1 120 ? -5.957 3.717 -18.867 1.00 97.69 120 ASP A C 1
ATOM 946 O O . ASP A 1 120 ? -6.126 2.506 -18.681 1.00 97.69 120 ASP A O 1
ATOM 950 N N . LEU A 1 121 ? -4.926 4.369 -18.318 1.00 98.12 121 LEU A N 1
ATOM 951 C CA . LEU A 1 121 ? -3.965 3.718 -17.430 1.00 98.12 121 LEU A CA 1
ATOM 952 C C . LEU A 1 121 ? -4.626 3.229 -16.132 1.00 98.12 121 LEU A C 1
ATOM 954 O O . LEU A 1 121 ? -4.349 2.111 -15.697 1.00 98.12 121 LEU A O 1
ATOM 958 N N . LEU A 1 122 ? -5.536 4.018 -15.544 1.00 98.38 122 LEU A N 1
ATOM 959 C CA . LEU A 1 122 ? -6.340 3.604 -14.388 1.00 98.38 122 LEU A CA 1
ATOM 960 C C . LEU A 1 122 ? -7.182 2.361 -14.704 1.00 98.38 122 LEU A C 1
ATOM 962 O O . LEU A 1 122 ? -7.192 1.410 -13.925 1.00 98.38 122 LEU A O 1
ATOM 966 N N . HIS A 1 123 ? -7.851 2.326 -15.853 1.00 97.88 123 HIS A N 1
ATOM 967 C CA . HIS A 1 123 ? -8.598 1.142 -16.272 1.00 97.88 123 HIS A CA 1
ATOM 968 C C . HIS A 1 123 ? -7.684 -0.068 -16.497 1.00 97.88 123 HIS A C 1
ATOM 970 O O . HIS A 1 123 ? -8.021 -1.172 -16.072 1.00 97.88 123 HIS A O 1
ATOM 976 N N . SER A 1 124 ? -6.499 0.144 -17.072 1.00 98.19 124 SER A N 1
ATOM 977 C CA . SER A 1 124 ? -5.508 -0.916 -17.293 1.00 98.19 124 SER A CA 1
ATOM 978 C C . SER A 1 124 ? -5.064 -1.565 -15.975 1.00 98.19 124 SER A C 1
ATOM 980 O O . SER A 1 124 ? -5.077 -2.790 -15.863 1.00 98.19 124 SER A O 1
ATOM 982 N N . VAL A 1 125 ? -4.755 -0.770 -14.939 1.00 98.00 125 VAL A N 1
ATOM 983 C CA . VAL A 1 125 ? -4.385 -1.321 -13.619 1.00 98.00 125 VAL A CA 1
ATOM 984 C C . VAL A 1 125 ? -5.565 -1.974 -12.895 1.00 98.00 125 VAL A C 1
ATOM 986 O O . VAL A 1 125 ? -5.377 -2.959 -12.187 1.00 98.00 125 VAL A O 1
ATOM 989 N N . LEU A 1 126 ? -6.793 -1.474 -13.066 1.00 97.88 126 LEU A N 1
ATOM 990 C CA . LEU A 1 126 ? -7.975 -2.079 -12.441 1.00 97.88 126 LEU A CA 1
ATOM 991 C C . LEU A 1 126 ? -8.312 -3.448 -13.041 1.00 97.88 126 LEU A C 1
ATOM 993 O O . LEU A 1 126 ? -8.743 -4.344 -12.308 1.00 97.88 126 LEU A O 1
ATOM 997 N N . ASN A 1 127 ? -8.073 -3.613 -14.342 1.00 97.44 127 ASN A N 1
ATOM 998 C CA . ASN A 1 127 ? -8.317 -4.855 -15.071 1.00 97.44 127 ASN A CA 1
ATOM 999 C C . ASN A 1 127 ? -7.256 -5.934 -14.805 1.00 97.44 127 ASN A C 1
ATOM 1001 O O . ASN A 1 127 ? -7.522 -7.108 -15.044 1.00 97.44 127 ASN A O 1
ATOM 1005 N N . PHE A 1 128 ? -6.077 -5.570 -14.296 1.00 97.31 128 PHE A N 1
ATOM 1006 C CA . PHE A 1 128 ? -5.026 -6.537 -13.983 1.00 97.31 128 PHE A CA 1
ATOM 1007 C C . PHE A 1 128 ? -5.347 -7.328 -12.709 1.00 97.31 128 PHE A C 1
ATOM 1009 O O . PHE A 1 128 ? -5.649 -6.754 -11.660 1.00 97.31 128 PHE A O 1
ATOM 1016 N N . GLU A 1 129 ? -5.274 -8.653 -12.780 1.00 94.00 129 GLU A N 1
ATOM 1017 C CA . GLU A 1 129 ? -5.524 -9.562 -11.659 1.00 94.00 129 GLU A CA 1
ATOM 1018 C C . GLU A 1 129 ? -4.186 -10.032 -11.075 1.00 94.00 129 GLU A C 1
ATOM 1020 O O . GLU A 1 129 ? -3.368 -10.627 -11.773 1.00 94.00 129 GLU A O 1
ATOM 1025 N N . ALA A 1 130 ? -3.955 -9.759 -9.789 1.00 92.25 130 ALA A N 1
ATOM 1026 C CA . ALA A 1 130 ? -2.743 -10.159 -9.081 1.00 92.25 130 ALA A CA 1
ATOM 1027 C C . ALA A 1 130 ? -3.103 -11.053 -7.890 1.00 92.25 130 ALA A C 1
ATOM 1029 O O . ALA A 1 130 ? -3.710 -10.586 -6.927 1.00 92.25 130 ALA A O 1
ATOM 1030 N N . ASN A 1 131 ? -2.688 -12.320 -7.953 1.00 92.00 131 ASN A N 1
ATOM 1031 C CA . ASN A 1 131 ? -2.835 -13.279 -6.851 1.00 92.00 131 ASN A CA 1
ATOM 1032 C C . ASN A 1 131 ? -1.596 -13.333 -5.948 1.00 92.00 131 ASN A C 1
ATOM 1034 O O . ASN A 1 131 ? -1.657 -13.851 -4.834 1.00 92.00 131 ASN A O 1
ATOM 1038 N N . ASP A 1 132 ? -0.467 -12.796 -6.412 1.00 94.50 132 ASP A N 1
ATOM 1039 C CA . ASP A 1 132 ? 0.728 -12.667 -5.591 1.00 94.50 132 ASP A CA 1
ATOM 1040 C C . ASP A 1 132 ? 0.611 -11.449 -4.653 1.00 94.50 132 ASP A C 1
ATOM 1042 O O . ASP A 1 132 ? 0.353 -10.340 -5.134 1.00 94.50 132 ASP A O 1
ATOM 1046 N N . PRO A 1 133 ? 0.809 -11.603 -3.328 1.00 95.50 133 PRO A N 1
ATOM 1047 C CA . PRO A 1 133 ? 0.639 -10.505 -2.382 1.00 95.50 133 PRO A CA 1
ATOM 1048 C C . PRO A 1 133 ? 1.608 -9.339 -2.619 1.00 95.50 133 PRO A C 1
ATOM 1050 O O . PRO A 1 133 ? 1.226 -8.182 -2.446 1.00 95.50 133 PRO A O 1
ATOM 1053 N N . LEU A 1 134 ? 2.856 -9.592 -3.015 1.00 95.88 134 LEU A N 1
ATOM 1054 C CA . LEU A 1 134 ? 3.819 -8.509 -3.204 1.00 95.88 134 LEU A CA 1
ATOM 1055 C C . LEU A 1 134 ? 3.455 -7.669 -4.432 1.00 95.88 134 LEU A C 1
ATOM 1057 O O . LEU A 1 134 ? 3.407 -6.441 -4.346 1.00 95.88 134 LEU A O 1
ATOM 1061 N N . VAL A 1 135 ? 3.105 -8.331 -5.538 1.00 96.94 135 VAL A N 1
ATOM 1062 C CA . VAL A 1 135 ? 2.632 -7.661 -6.760 1.00 96.94 135 VAL A CA 1
ATOM 1063 C C . VAL A 1 135 ? 1.316 -6.925 -6.513 1.00 96.94 135 VAL A C 1
ATOM 1065 O O . VAL A 1 135 ? 1.173 -5.773 -6.921 1.00 96.94 135 VAL A O 1
ATOM 1068 N N . LEU A 1 136 ? 0.371 -7.541 -5.793 1.00 97.69 136 LEU A N 1
ATOM 1069 C CA . LEU A 1 136 ? -0.897 -6.906 -5.433 1.00 97.69 136 LEU A CA 1
ATOM 1070 C C . LEU A 1 136 ? -0.672 -5.633 -4.604 1.00 97.69 136 LEU A C 1
ATOM 1072 O O . LEU A 1 136 ? -1.338 -4.627 -4.840 1.00 97.69 136 LEU A O 1
ATOM 1076 N N . SER A 1 137 ? 0.298 -5.629 -3.685 1.00 97.94 137 SER A N 1
ATOM 1077 C CA . SER A 1 137 ? 0.668 -4.419 -2.944 1.00 97.94 137 SER A CA 1
ATOM 1078 C C . SER A 1 137 ? 1.159 -3.301 -3.874 1.00 97.94 137 SER A C 1
ATOM 1080 O O . SER A 1 137 ? 0.698 -2.167 -3.751 1.00 97.94 137 SER A O 1
ATOM 1082 N N . SER A 1 138 ? 2.045 -3.595 -4.830 1.00 98.06 138 SER A N 1
ATOM 1083 C CA . SER A 1 138 ? 2.516 -2.601 -5.811 1.00 98.06 138 SER A CA 1
ATOM 1084 C C . SER A 1 138 ? 1.395 -2.118 -6.739 1.00 98.06 138 SER A C 1
ATOM 1086 O O . SER A 1 138 ? 1.305 -0.926 -7.032 1.00 98.06 138 SER A O 1
ATOM 1088 N N . LEU A 1 139 ? 0.490 -3.011 -7.153 1.00 98.31 139 LEU A N 1
ATOM 1089 C CA . LEU A 1 139 ? -0.690 -2.664 -7.947 1.00 98.31 139 LEU A CA 1
ATOM 1090 C C . LEU A 1 139 ? -1.606 -1.685 -7.198 1.00 98.31 139 LEU A C 1
ATOM 1092 O O . LEU A 1 139 ? -2.069 -0.699 -7.773 1.00 98.31 139 LEU A O 1
ATOM 1096 N N . LEU A 1 140 ? -1.830 -1.919 -5.903 1.00 98.56 140 LEU A N 1
ATOM 1097 C CA . LEU A 1 140 ? -2.592 -1.020 -5.035 1.00 98.56 140 LEU A CA 1
ATOM 1098 C C . LEU A 1 140 ? -1.934 0.363 -4.914 1.00 98.56 140 LEU A C 1
ATOM 1100 O O . LEU A 1 140 ? -2.642 1.372 -4.952 1.00 98.56 140 LEU A O 1
ATOM 1104 N N . SER A 1 141 ? -0.599 0.435 -4.840 1.00 98.44 141 SER A N 1
ATOM 1105 C CA . SER A 1 141 ? 0.133 1.710 -4.912 1.00 98.44 141 SER A CA 1
ATOM 1106 C C . SER A 1 141 ? -0.120 2.432 -6.236 1.00 98.44 141 SER A C 1
ATOM 1108 O O . SER A 1 141 ? -0.398 3.632 -6.223 1.00 98.44 141 SER A O 1
ATOM 1110 N N . CYS A 1 142 ? -0.100 1.718 -7.367 1.00 98.56 142 CYS A N 1
ATOM 1111 C CA . CYS A 1 142 ? -0.410 2.300 -8.675 1.00 98.56 142 CYS A CA 1
ATOM 1112 C C . CYS A 1 142 ? -1.842 2.857 -8.730 1.00 98.56 142 CYS A C 1
ATOM 1114 O O . CYS A 1 142 ? -2.038 4.009 -9.115 1.00 98.56 142 CYS A O 1
ATOM 1116 N N . ILE A 1 143 ? -2.833 2.078 -8.278 1.00 98.50 143 ILE A N 1
ATOM 1117 C CA . ILE A 1 143 ? -4.240 2.509 -8.195 1.00 98.50 143 ILE A CA 1
ATOM 1118 C C . ILE A 1 143 ? -4.363 3.778 -7.334 1.00 98.50 143 ILE A C 1
ATOM 1120 O O . ILE A 1 143 ? -4.966 4.765 -7.751 1.00 98.50 143 ILE A O 1
ATOM 1124 N N . SER A 1 144 ? -3.740 3.780 -6.153 1.00 98.19 144 SER A N 1
ATOM 1125 C CA . SER A 1 144 ? -3.743 4.901 -5.205 1.00 98.19 144 SER A CA 1
ATOM 1126 C C . SER A 1 144 ? -3.051 6.161 -5.737 1.00 98.19 144 SER A C 1
ATOM 1128 O O . SER A 1 144 ? -3.428 7.279 -5.372 1.00 98.19 144 SER A O 1
ATOM 1130 N N . ALA A 1 145 ? -2.033 6.014 -6.587 1.00 98.00 145 ALA A N 1
ATOM 1131 C CA . ALA A 1 145 ? -1.373 7.134 -7.251 1.00 98.00 145 ALA A CA 1
ATOM 1132 C C . ALA A 1 145 ? -2.255 7.753 -8.353 1.00 98.00 145 ALA A C 1
ATOM 1134 O O . ALA A 1 145 ? -2.177 8.957 -8.589 1.00 98.00 145 ALA A O 1
ATOM 1135 N N . LEU A 1 146 ? -3.126 6.952 -8.980 1.00 97.94 146 LEU A N 1
ATOM 1136 C CA . LEU A 1 146 ? -4.022 7.348 -10.074 1.00 97.94 146 LEU A CA 1
ATOM 1137 C C . LEU A 1 146 ? -5.370 7.933 -9.615 1.00 97.94 146 LEU A C 1
ATOM 1139 O O . LEU A 1 146 ? -6.136 8.418 -10.446 1.00 97.94 146 LEU A O 1
ATOM 1143 N N . PHE A 1 147 ? -5.647 7.989 -8.308 1.00 96.81 147 PHE A N 1
ATOM 1144 C CA . PHE A 1 147 ? -6.855 8.626 -7.761 1.00 96.81 147 PHE A CA 1
ATOM 1145 C C . PHE A 1 147 ? -7.167 10.042 -8.270 1.00 96.81 147 PHE A C 1
ATOM 1147 O O . PHE A 1 147 ? -8.353 10.321 -8.445 1.00 96.81 147 PHE A O 1
ATOM 1154 N N . PRO A 1 148 ? -6.197 10.938 -8.562 1.00 95.31 148 PRO A N 1
ATOM 1155 C CA . PRO A 1 148 ? -6.509 12.246 -9.141 1.00 95.31 148 PRO A CA 1
ATOM 1156 C C . PRO A 1 148 ? -7.367 12.195 -10.416 1.00 95.31 148 PRO A C 1
ATOM 1158 O O . PRO A 1 148 ? -8.098 13.142 -10.694 1.00 95.31 148 PRO A O 1
ATOM 1161 N N . TYR A 1 149 ? -7.314 11.097 -11.177 1.00 95.94 149 TYR A N 1
ATOM 1162 C CA . TYR A 1 149 ? -8.121 10.923 -12.385 1.00 95.94 149 TYR A CA 1
ATOM 1163 C C . TYR A 1 149 ? -9.579 10.540 -12.097 1.00 95.94 149 TYR A C 1
ATOM 1165 O O . TYR A 1 149 ? -10.423 10.705 -12.974 1.00 95.94 149 TYR A O 1
ATOM 1173 N N . LEU A 1 150 ? -9.925 10.103 -10.879 1.00 94.75 150 LEU A N 1
ATOM 1174 C CA . LEU A 1 150 ? -11.301 9.720 -10.535 1.00 94.75 150 LEU A CA 1
ATOM 1175 C C . LEU A 1 150 ? -12.293 10.878 -10.628 1.00 94.75 150 LEU A C 1
ATOM 1177 O O . LEU A 1 150 ? -13.454 10.646 -10.947 1.00 94.75 150 LEU A O 1
ATOM 1181 N N . SER A 1 151 ? -11.847 12.122 -10.445 1.00 89.31 151 SER A N 1
ATOM 1182 C CA . SER A 1 151 ? -12.700 13.295 -10.665 1.00 89.31 151 SER A CA 1
ATOM 1183 C C . SER A 1 151 ? -13.155 13.438 -12.124 1.00 89.31 151 SER A C 1
ATOM 1185 O O . SER A 1 151 ? -14.170 14.076 -12.379 1.00 89.31 151 SER A O 1
ATOM 1187 N N . GLN A 1 152 ? -12.424 12.847 -13.077 1.00 89.81 152 GLN A N 1
ATOM 1188 C CA . GLN A 1 152 ? -12.773 12.820 -14.504 1.00 89.81 152 GLN A CA 1
ATOM 1189 C C . GLN A 1 152 ? -13.595 11.580 -14.885 1.00 89.81 152 GLN A C 1
ATOM 1191 O O . GLN A 1 152 ? -14.232 11.560 -15.933 1.00 89.81 152 GLN A O 1
ATOM 1196 N N . THR A 1 153 ? -13.588 10.542 -14.042 1.00 93.81 153 THR A N 1
ATOM 1197 C CA . THR A 1 153 ? -14.329 9.292 -14.261 1.00 93.81 153 THR A CA 1
ATOM 1198 C C . THR A 1 153 ? -15.020 8.794 -12.974 1.00 93.81 153 THR A C 1
ATOM 1200 O O . THR A 1 153 ? -14.720 7.702 -12.479 1.00 93.81 153 THR A O 1
ATOM 1203 N N . PRO A 1 154 ? -15.961 9.565 -12.380 1.00 91.69 154 PRO A N 1
ATOM 1204 C CA . PRO A 1 154 ? -16.579 9.202 -11.097 1.00 91.69 154 PRO A CA 1
ATOM 1205 C C . PRO A 1 154 ? -17.295 7.843 -11.116 1.00 91.69 154 PRO A C 1
ATOM 1207 O O . PRO A 1 154 ? -17.334 7.144 -1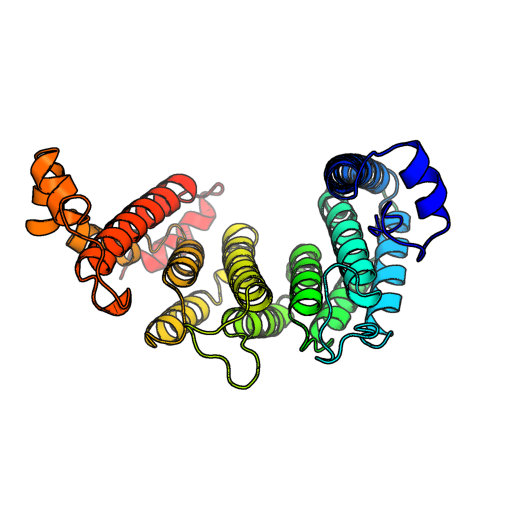0.106 1.00 91.69 154 PRO A O 1
ATOM 1210 N N . GLN A 1 155 ? -17.799 7.421 -12.278 1.00 93.94 155 GLN A N 1
ATOM 1211 C CA . GLN A 1 155 ? -18.411 6.110 -12.509 1.00 93.94 155 GLN A CA 1
ATOM 1212 C C . GLN A 1 155 ? -17.461 4.928 -12.258 1.00 93.94 155 GLN A C 1
ATOM 1214 O O . GLN A 1 155 ? -17.919 3.802 -12.080 1.00 93.94 155 GLN A O 1
ATOM 1219 N N . THR A 1 156 ? -16.149 5.170 -12.227 1.00 96.12 156 THR A N 1
ATOM 1220 C CA . THR A 1 156 ? -15.122 4.151 -11.961 1.00 96.12 156 THR A CA 1
ATOM 1221 C C . THR A 1 156 ? -14.911 3.919 -10.463 1.00 96.12 156 THR A C 1
ATOM 1223 O O . THR A 1 156 ? -14.352 2.894 -10.068 1.00 96.12 156 THR A O 1
ATOM 1226 N N . LEU A 1 157 ? -15.401 4.819 -9.600 1.00 96.06 157 LEU A N 1
ATOM 1227 C CA . LEU A 1 157 ? -15.242 4.719 -8.147 1.00 96.06 157 LEU A CA 1
ATOM 1228 C C . LEU A 1 157 ? -15.721 3.373 -7.565 1.00 96.06 157 LEU A C 1
ATOM 1230 O O . LEU A 1 157 ? -14.966 2.788 -6.786 1.00 96.06 157 LEU A O 1
ATOM 1234 N N . PRO A 1 158 ? -16.889 2.809 -7.943 1.00 96.12 158 PRO A N 1
ATOM 1235 C CA . PRO A 1 158 ? -17.314 1.503 -7.438 1.00 96.12 158 PRO A CA 1
ATOM 1236 C C . PRO A 1 158 ? -16.331 0.376 -7.782 1.00 96.12 158 PRO A C 1
ATOM 1238 O O . PRO A 1 15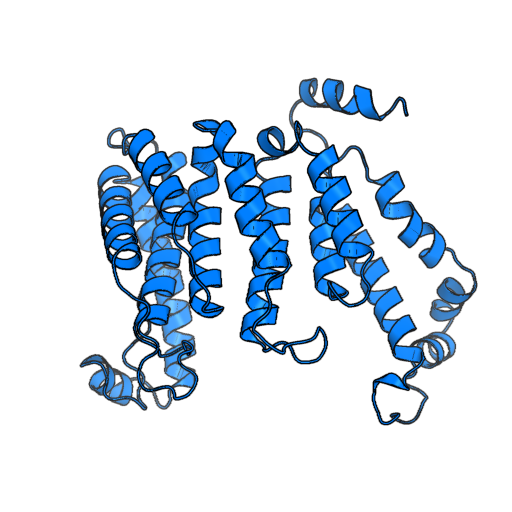8 ? -16.092 -0.505 -6.958 1.00 96.12 158 PRO A O 1
ATOM 1241 N N . VAL A 1 159 ? -15.716 0.417 -8.970 1.00 97.38 159 VAL A N 1
ATOM 1242 C CA . VAL A 1 159 ? -14.720 -0.578 -9.406 1.00 97.38 159 VAL A CA 1
ATOM 1243 C C . VAL A 1 159 ? -13.436 -0.447 -8.586 1.00 97.38 159 VAL A C 1
ATOM 1245 O O . VAL A 1 159 ? -12.898 -1.453 -8.122 1.00 97.38 159 VAL A O 1
ATOM 1248 N N . VAL A 1 160 ? -12.985 0.787 -8.338 1.00 98.00 160 VAL A N 1
ATOM 1249 C CA . VAL A 1 160 ? -11.838 1.070 -7.461 1.00 98.00 160 VAL A CA 1
ATOM 1250 C C . VAL A 1 160 ? -12.086 0.555 -6.047 1.00 98.00 160 VAL A C 1
ATOM 1252 O O . VAL A 1 160 ? -11.262 -0.189 -5.515 1.00 98.00 160 VAL A O 1
ATOM 1255 N N . LEU A 1 161 ? -13.228 0.906 -5.447 1.00 97.19 161 LEU A N 1
ATOM 1256 C CA . LEU A 1 161 ? -13.578 0.470 -4.096 1.00 97.19 161 LEU A CA 1
ATOM 1257 C C . LEU A 1 161 ? -13.674 -1.054 -4.022 1.00 97.19 161 LEU A C 1
ATOM 1259 O O . LEU A 1 161 ? -13.091 -1.647 -3.118 1.00 97.19 161 LEU A O 1
ATOM 1263 N N . LYS A 1 162 ? -14.308 -1.706 -5.005 1.00 97.19 162 LYS A N 1
ATOM 1264 C CA . LYS A 1 162 ? -14.365 -3.171 -5.084 1.00 97.19 162 LYS A CA 1
ATOM 1265 C C . LYS A 1 162 ? -12.965 -3.793 -5.094 1.00 97.19 162 LYS A C 1
ATOM 1267 O O . LYS A 1 162 ? -12.726 -4.743 -4.347 1.00 97.19 162 LYS A O 1
ATOM 1272 N N . LYS A 1 163 ? -12.031 -3.262 -5.891 1.00 98.06 163 LYS A N 1
ATOM 1273 C CA . LYS A 1 163 ? -10.646 -3.764 -5.958 1.00 98.06 163 LYS A CA 1
ATOM 1274 C C . LYS A 1 163 ? -9.917 -3.593 -4.618 1.00 98.06 163 LYS A C 1
ATOM 1276 O O . LYS A 1 163 ? -9.293 -4.535 -4.138 1.00 98.06 163 LYS A O 1
ATOM 1281 N N . ILE A 1 164 ? -10.051 -2.429 -3.976 1.00 98.06 164 ILE A N 1
ATOM 1282 C CA . ILE A 1 164 ? -9.435 -2.147 -2.668 1.00 98.06 164 ILE A CA 1
ATOM 1283 C C . ILE A 1 164 ? -10.022 -3.052 -1.577 1.00 98.06 164 ILE A C 1
ATOM 1285 O O . ILE A 1 164 ? -9.267 -3.639 -0.809 1.00 98.06 164 ILE A O 1
ATOM 1289 N N . PHE A 1 165 ? -11.345 -3.223 -1.512 1.00 97.38 165 PHE A N 1
ATOM 1290 C CA . PHE A 1 165 ? -11.982 -4.072 -0.498 1.00 97.38 165 PHE A CA 1
ATOM 1291 C C . PHE A 1 165 ? -11.722 -5.567 -0.705 1.00 97.38 165 PHE A C 1
ATOM 1293 O O . PHE A 1 165 ? -11.582 -6.309 0.271 1.00 97.38 165 PHE A O 1
ATOM 1300 N N . SER A 1 166 ? -11.548 -5.999 -1.956 1.00 97.12 166 SER A N 1
ATOM 1301 C CA . SER A 1 166 ? -11.036 -7.343 -2.253 1.00 97.12 166 SER A CA 1
ATOM 1302 C C . SER A 1 166 ? -9.633 -7.532 -1.661 1.00 97.12 166 SER A C 1
ATOM 1304 O O . SER A 1 166 ? -9.341 -8.573 -1.084 1.00 97.12 166 SER A O 1
ATOM 1306 N N . ALA A 1 167 ? -8.787 -6.495 -1.694 1.00 97.94 167 ALA A N 1
ATOM 1307 C CA . ALA A 1 167 ? -7.476 -6.528 -1.048 1.00 97.94 167 ALA A CA 1
ATOM 1308 C C . ALA A 1 167 ? -7.530 -6.430 0.493 1.00 97.94 167 ALA A C 1
ATOM 1310 O O . ALA A 1 167 ? -6.738 -7.079 1.173 1.00 97.94 167 ALA A O 1
ATOM 1311 N N . VAL A 1 168 ? -8.479 -5.679 1.068 1.00 97.38 168 VAL A N 1
ATOM 1312 C CA . VAL A 1 168 ? -8.723 -5.638 2.530 1.00 97.38 168 VAL A CA 1
ATOM 1313 C C . VAL A 1 168 ? -9.053 -7.029 3.067 1.00 97.38 168 VAL A C 1
ATOM 1315 O O . VAL A 1 168 ? -8.655 -7.383 4.174 1.00 97.38 168 VAL A O 1
ATOM 1318 N N . THR A 1 169 ? -9.772 -7.820 2.276 1.00 95.94 169 THR A N 1
ATOM 1319 C CA . THR A 1 169 ? -10.217 -9.169 2.630 1.00 95.94 169 THR A CA 1
ATOM 1320 C C . THR A 1 169 ? -9.329 -10.275 2.061 1.00 95.94 169 THR A C 1
ATOM 1322 O O . THR A 1 169 ? -9.594 -11.447 2.319 1.00 95.94 169 THR A O 1
ATOM 1325 N N . PHE A 1 170 ? -8.225 -9.917 1.397 1.00 96.56 170 PHE A N 1
ATOM 1326 C CA . PHE A 1 170 ? -7.322 -10.845 0.723 1.00 96.56 170 PHE A CA 1
ATOM 1327 C C . PHE A 1 170 ? -6.765 -11.919 1.660 1.00 96.56 170 PHE A C 1
ATOM 1329 O O . PHE A 1 170 ? -6.388 -11.641 2.804 1.00 96.56 170 PHE A O 1
ATOM 1336 N N . SER A 1 171 ? -6.697 -13.146 1.160 1.00 93.56 171 SER A N 1
ATOM 1337 C CA . SER A 1 171 ? -6.098 -14.297 1.825 1.00 93.56 171 SER A CA 1
ATOM 1338 C C . SER A 1 171 ? -5.643 -15.286 0.758 1.00 93.56 171 SER A C 1
ATOM 1340 O O . SER A 1 171 ? -6.232 -15.331 -0.319 1.00 93.56 171 SER A O 1
ATOM 1342 N N . GLN A 1 172 ? -4.609 -16.068 1.053 1.00 90.31 172 GLN A N 1
ATOM 1343 C CA . GLN A 1 172 ? -4.215 -17.191 0.199 1.00 90.31 172 GLN A CA 1
ATOM 1344 C C . GLN A 1 172 ? -4.954 -18.465 0.625 1.00 90.31 172 GLN A C 1
ATOM 1346 O O . GLN A 1 172 ? -5.455 -18.550 1.754 1.00 90.31 172 GLN A O 1
ATOM 1351 N N . ASP A 1 173 ? -4.998 -19.451 -0.267 1.00 86.56 173 ASP A N 1
ATOM 1352 C CA . ASP A 1 173 ? -5.676 -20.724 -0.030 1.00 86.56 173 ASP A CA 1
ATOM 1353 C C . ASP A 1 173 ? -5.172 -21.402 1.252 1.00 86.56 173 ASP A C 1
ATOM 1355 O O . ASP A 1 173 ? -3.972 -21.481 1.522 1.00 86.56 173 ASP A O 1
ATOM 1359 N N . GLY A 1 174 ? -6.110 -21.855 2.085 1.00 84.94 174 GLY A N 1
ATOM 1360 C CA . GLY A 1 174 ? -5.813 -22.517 3.359 1.00 84.94 174 GLY A CA 1
ATOM 1361 C C . GLY A 1 174 ? -5.355 -21.596 4.500 1.00 84.94 174 GLY A C 1
ATOM 1362 O O . GLY A 1 174 ? -5.133 -22.083 5.610 1.00 84.94 174 GLY A O 1
ATOM 1363 N N . GLN A 1 175 ? -5.231 -20.279 4.288 1.00 87.06 175 GLN A N 1
ATOM 1364 C CA . GLN A 1 175 ? -4.884 -19.350 5.368 1.00 87.06 175 GLN A CA 1
ATOM 1365 C C . GLN A 1 175 ? -6.103 -18.936 6.198 1.00 87.06 175 GLN A C 1
ATOM 1367 O O . GLN A 1 175 ? -7.156 -18.573 5.678 1.00 87.06 175 GLN A O 1
ATOM 1372 N N . THR A 1 176 ? -5.914 -18.906 7.515 1.00 87.56 176 THR A N 1
ATOM 1373 C CA . THR A 1 176 ? -6.844 -18.340 8.497 1.00 87.56 176 THR A CA 1
ATOM 1374 C C . THR A 1 176 ? -6.290 -17.022 9.028 1.00 87.56 176 THR A C 1
ATOM 1376 O O . THR A 1 176 ? -5.121 -16.689 8.815 1.00 87.56 176 THR A O 1
ATOM 1379 N N . LYS A 1 177 ? -7.089 -16.270 9.793 1.00 87.69 177 LYS A N 1
ATOM 1380 C CA . LYS A 1 177 ? -6.644 -15.036 10.463 1.00 87.69 177 LYS A CA 1
ATOM 1381 C C . LYS A 1 177 ? -5.315 -15.188 11.210 1.00 87.69 177 LYS A C 1
ATOM 1383 O O . LYS A 1 177 ? -4.479 -14.283 11.157 1.00 87.69 177 LYS A O 1
ATOM 1388 N N . ALA A 1 178 ? -5.119 -16.325 11.879 1.00 85.06 178 ALA A N 1
ATOM 1389 C CA . ALA A 1 178 ? -3.920 -16.619 12.655 1.00 85.06 178 ALA A CA 1
ATOM 1390 C C . ALA A 1 178 ? -2.719 -17.008 11.774 1.00 85.06 178 ALA A C 1
ATOM 1392 O O . ALA A 1 178 ? -1.590 -16.626 12.085 1.00 85.06 178 ALA A O 1
ATOM 1393 N N . THR A 1 179 ? -2.951 -17.712 10.661 1.00 90.31 179 THR A N 1
ATOM 1394 C CA . THR A 1 179 ? -1.887 -18.310 9.834 1.00 90.31 179 THR A CA 1
ATOM 1395 C C . THR A 1 179 ? -1.484 -17.480 8.613 1.00 90.31 179 THR A C 1
ATOM 1397 O O . THR A 1 179 ? -0.548 -17.857 7.910 1.00 90.31 179 THR A O 1
ATOM 1400 N N . ARG A 1 180 ? -2.129 -16.328 8.366 1.00 92.12 180 ARG A N 1
ATOM 1401 C CA . ARG A 1 180 ? -1.755 -15.402 7.278 1.00 92.12 180 ARG A CA 1
ATOM 1402 C C . ARG A 1 180 ? -0.261 -15.073 7.293 1.00 92.12 180 ARG A C 1
ATOM 1404 O O . ARG A 1 180 ? 0.288 -14.649 8.323 1.00 92.12 180 ARG A O 1
ATOM 1411 N N . SER A 1 181 ? 0.362 -15.183 6.121 1.00 92.31 181 SER A N 1
ATOM 1412 C CA . SER A 1 181 ? 1.756 -14.795 5.910 1.00 92.31 181 SER A CA 1
ATOM 1413 C C . SER A 1 181 ? 1.967 -13.297 6.162 1.00 92.31 181 SER A C 1
ATOM 1415 O O . SER A 1 181 ? 1.031 -12.488 6.148 1.00 92.31 181 SER A O 1
ATOM 1417 N N . ARG A 1 182 ? 3.224 -12.894 6.380 1.00 92.94 182 ARG A N 1
ATOM 1418 C CA . ARG A 1 182 ? 3.573 -11.475 6.549 1.00 92.94 182 ARG A CA 1
ATOM 1419 C C . ARG A 1 182 ? 3.202 -10.648 5.314 1.00 92.94 182 ARG A C 1
ATOM 1421 O O . ARG A 1 182 ? 2.683 -9.549 5.468 1.00 92.94 182 ARG A O 1
ATOM 1428 N N . ALA A 1 183 ? 3.416 -11.185 4.112 1.00 93.75 183 ALA A N 1
ATOM 1429 C CA . ALA A 1 183 ? 3.074 -10.506 2.863 1.00 93.75 183 ALA A CA 1
ATOM 1430 C C . ALA A 1 183 ? 1.561 -10.245 2.754 1.00 93.75 183 ALA A C 1
ATOM 1432 O O . ALA A 1 183 ? 1.155 -9.122 2.465 1.00 93.75 183 ALA A O 1
ATOM 1433 N N . VAL A 1 184 ? 0.725 -11.233 3.093 1.00 95.75 184 VAL A N 1
ATOM 1434 C CA . VAL A 1 184 ? -0.741 -11.085 3.110 1.00 95.75 184 VAL A CA 1
ATOM 1435 C C . VAL A 1 184 ? -1.186 -10.042 4.138 1.00 95.75 184 VAL A C 1
ATOM 1437 O O . VAL A 1 184 ? -1.985 -9.163 3.817 1.00 95.75 184 VAL A O 1
ATOM 1440 N N . LYS A 1 185 ? -0.637 -10.080 5.361 1.00 95.50 185 LYS A N 1
ATOM 1441 C CA . LYS A 1 185 ? -0.920 -9.068 6.398 1.00 95.50 185 LYS A CA 1
ATOM 1442 C C . LYS A 1 185 ? -0.566 -7.654 5.918 1.00 95.50 185 LYS A C 1
ATOM 1444 O O . LYS A 1 185 ? -1.360 -6.733 6.099 1.00 95.50 185 LYS A O 1
ATOM 1449 N N . ASN A 1 186 ? 0.582 -7.498 5.256 1.00 96.00 186 ASN A N 1
ATOM 1450 C CA . ASN A 1 186 ? 1.026 -6.214 4.716 1.00 96.00 186 ASN A CA 1
ATOM 1451 C C . ASN A 1 186 ? 0.080 -5.684 3.626 1.00 96.00 186 ASN A C 1
ATOM 1453 O O . ASN A 1 186 ? -0.288 -4.514 3.679 1.00 96.00 186 ASN A O 1
ATOM 1457 N N . VAL A 1 187 ? -0.361 -6.526 2.681 1.00 97.81 187 VAL A N 1
ATOM 1458 C CA . VAL A 1 187 ? -1.320 -6.132 1.626 1.00 97.81 187 VAL A CA 1
ATOM 1459 C C . VAL A 1 187 ? -2.625 -5.630 2.221 1.00 97.81 187 VAL A C 1
ATOM 1461 O O . VAL A 1 187 ? -3.112 -4.569 1.837 1.00 97.81 187 VAL A O 1
ATOM 1464 N N . ARG A 1 188 ? -3.184 -6.365 3.183 1.00 97.88 188 ARG A N 1
ATOM 1465 C CA . ARG A 1 188 ? -4.458 -6.002 3.811 1.00 97.88 188 ARG A CA 1
ATOM 1466 C C . ARG A 1 188 ? -4.346 -4.686 4.575 1.00 97.88 188 ARG A C 1
ATOM 1468 O O . ARG A 1 188 ? -5.204 -3.816 4.430 1.00 97.88 188 ARG A O 1
ATOM 1475 N N . GLN A 1 189 ? -3.261 -4.496 5.331 1.00 97.12 189 GLN A N 1
ATOM 1476 C CA . GLN A 1 189 ? -2.986 -3.232 6.018 1.00 97.12 189 GLN A CA 1
ATOM 1477 C C . GLN A 1 189 ? -2.790 -2.074 5.026 1.00 97.12 189 GLN A C 1
ATOM 1479 O O . GLN A 1 189 ? -3.295 -0.968 5.252 1.00 97.12 189 GLN A O 1
ATOM 1484 N N . HIS A 1 190 ? -2.096 -2.320 3.913 1.00 98.19 190 HIS A N 1
ATOM 1485 C CA . HIS A 1 190 ? -1.907 -1.344 2.846 1.00 98.19 190 HIS A CA 1
ATOM 1486 C C . HIS A 1 190 ? -3.252 -0.955 2.212 1.00 98.19 190 HIS A C 1
ATOM 1488 O O . HIS A 1 190 ? -3.561 0.233 2.127 1.00 98.19 190 HIS A O 1
ATOM 1494 N N . ALA A 1 191 ? -4.107 -1.926 1.884 1.00 98.44 191 ALA A N 1
ATOM 1495 C CA . ALA A 1 191 ? -5.450 -1.682 1.369 1.00 98.44 191 ALA A CA 1
ATOM 1496 C C . ALA A 1 191 ? -6.301 -0.858 2.352 1.00 98.44 191 ALA A C 1
ATOM 1498 O O . ALA A 1 191 ? -6.881 0.148 1.951 1.00 98.44 191 ALA A O 1
ATOM 1499 N N . CYS A 1 192 ? -6.295 -1.194 3.650 1.00 97.38 192 CYS A N 1
ATOM 1500 C CA . CYS A 1 192 ? -6.964 -0.387 4.681 1.00 97.38 192 CYS A CA 1
ATOM 1501 C C . CYS A 1 192 ? -6.449 1.065 4.691 1.00 97.38 192 CYS A C 1
ATOM 1503 O O . CYS A 1 192 ? -7.234 2.010 4.755 1.00 97.38 192 CYS A O 1
ATOM 1505 N N . SER A 1 193 ? -5.133 1.260 4.568 1.00 96.31 193 SER A N 1
ATOM 1506 C CA . SER A 1 193 ? -4.524 2.597 4.512 1.00 96.31 193 SER A CA 1
ATOM 1507 C C . SER A 1 193 ? -4.946 3.379 3.263 1.00 96.31 193 SER A C 1
ATOM 1509 O O . SER A 1 193 ? -5.102 4.600 3.315 1.00 96.31 193 SER A O 1
ATOM 1511 N N . ILE A 1 194 ? -5.179 2.692 2.142 1.00 97.88 194 ILE A N 1
ATOM 1512 C CA . ILE A 1 194 ? -5.714 3.304 0.923 1.00 97.88 194 ILE A CA 1
ATOM 1513 C C . ILE A 1 194 ? -7.171 3.735 1.119 1.00 97.88 194 ILE A C 1
ATOM 1515 O O . ILE A 1 194 ? -7.520 4.826 0.667 1.00 97.88 194 ILE A O 1
ATOM 1519 N N . VAL A 1 195 ? -7.997 2.954 1.829 1.00 96.50 195 VAL A N 1
ATOM 1520 C CA . VAL A 1 195 ? -9.367 3.370 2.192 1.00 96.50 195 VAL A CA 1
ATOM 1521 C C . VAL A 1 195 ? -9.324 4.677 2.995 1.00 96.50 195 VAL A C 1
ATOM 1523 O O . VAL A 1 195 ? -10.024 5.628 2.662 1.00 96.50 195 VAL A O 1
ATOM 1526 N N . VAL A 1 196 ? -8.423 4.793 3.979 1.00 92.25 196 VAL A N 1
ATOM 1527 C CA . VAL A 1 196 ? -8.215 6.059 4.713 1.00 92.25 196 VAL A CA 1
ATOM 1528 C C . VAL A 1 196 ? -7.798 7.190 3.769 1.00 92.25 196 VAL A C 1
ATOM 1530 O O . VAL A 1 196 ? -8.319 8.304 3.857 1.00 92.25 196 VAL A O 1
ATOM 1533 N N . LYS A 1 197 ? -6.855 6.927 2.854 1.00 93.31 197 LYS A N 1
ATOM 1534 C CA . LYS A 1 197 ? -6.361 7.930 1.902 1.00 93.31 197 LYS A CA 1
ATOM 1535 C C . LYS A 1 197 ? -7.486 8.456 1.009 1.00 93.31 197 LYS A C 1
ATOM 1537 O O . LYS A 1 197 ? -7.609 9.674 0.896 1.00 93.31 197 LYS A O 1
ATOM 1542 N N . ILE A 1 198 ? -8.300 7.581 0.412 1.00 93.31 198 ILE A N 1
ATOM 1543 C CA . ILE A 1 198 ? -9.381 8.000 -0.490 1.00 93.31 198 ILE A CA 1
ATOM 1544 C C . ILE A 1 198 ? -10.496 8.730 0.267 1.00 93.31 198 ILE A C 1
ATOM 1546 O O . ILE A 1 198 ? -10.886 9.814 -0.158 1.00 93.31 198 ILE A O 1
ATOM 1550 N N . SER A 1 199 ? -10.906 8.231 1.441 1.00 90.31 199 SER A N 1
ATOM 1551 C CA . SER A 1 199 ? -11.901 8.892 2.301 1.00 90.31 199 SER A CA 1
ATOM 1552 C C . SER A 1 199 ? -11.485 10.294 2.731 1.00 90.31 199 SER A C 1
ATOM 1554 O O . SER A 1 199 ? -12.336 11.160 2.901 1.00 90.31 199 SER A O 1
ATOM 1556 N N . LYS A 1 200 ? -10.179 10.530 2.907 1.00 85.44 200 LYS A N 1
ATOM 1557 C CA . LYS A 1 200 ? -9.653 11.805 3.401 1.00 85.44 200 LYS A CA 1
ATOM 1558 C C . LYS A 1 200 ? -9.282 12.795 2.300 1.00 85.44 200 LYS A C 1
ATOM 1560 O O . LYS A 1 200 ? -9.476 13.994 2.467 1.00 85.44 200 LYS A O 1
ATOM 1565 N N . GLN A 1 201 ? -8.622 12.326 1.244 1.00 88.38 201 GLN A N 1
ATOM 1566 C CA . GLN A 1 201 ? -8.087 13.194 0.187 1.00 88.38 201 GLN A CA 1
ATOM 1567 C C . GLN A 1 201 ? -9.109 13.451 -0.920 1.00 88.38 201 GLN A C 1
ATOM 1569 O O . GLN A 1 201 ? -8.994 14.447 -1.625 1.00 88.38 201 GLN A O 1
ATOM 1574 N N . TYR A 1 202 ? -10.104 12.574 -1.051 1.00 89.38 202 TYR A N 1
ATOM 1575 C CA . TYR A 1 202 ? -11.126 12.619 -2.090 1.00 89.38 202 TYR A CA 1
ATOM 1576 C C . TYR A 1 202 ? -12.524 12.547 -1.470 1.00 89.38 202 TYR A C 1
ATOM 1578 O O . TYR A 1 202 ? -13.403 11.836 -1.956 1.00 89.38 202 TYR A O 1
ATOM 1586 N N . THR A 1 203 ? -12.729 13.287 -0.376 1.00 86.44 203 THR A N 1
ATOM 1587 C CA . THR A 1 203 ? -13.983 13.300 0.390 1.00 86.44 203 THR A CA 1
ATOM 1588 C C . THR A 1 203 ? -15.194 13.587 -0.492 1.00 86.44 203 THR A C 1
ATOM 1590 O O . THR A 1 203 ? -16.210 12.921 -0.340 1.00 86.44 203 THR A O 1
ATOM 1593 N N . ASP A 1 204 ? -15.078 14.500 -1.460 1.00 85.62 204 ASP A N 1
ATOM 1594 C CA . ASP A 1 204 ? -16.173 14.842 -2.379 1.00 85.62 204 ASP A CA 1
ATOM 1595 C C . ASP A 1 204 ? -16.608 13.655 -3.255 1.00 85.62 204 ASP A C 1
ATOM 1597 O O . ASP A 1 204 ? -17.783 13.543 -3.600 1.00 85.62 204 ASP A O 1
ATOM 1601 N N . LEU A 1 205 ? -15.685 12.741 -3.580 1.00 89.50 205 LEU A N 1
ATOM 1602 C CA . LEU A 1 205 ? -15.992 11.509 -4.314 1.00 89.50 205 LEU A CA 1
ATOM 1603 C C . LEU A 1 205 ? -16.611 10.441 -3.410 1.00 89.50 205 LEU A C 1
ATOM 1605 O O . LEU A 1 205 ? -17.475 9.690 -3.850 1.00 89.50 205 LEU A O 1
ATOM 1609 N N . ILE A 1 206 ? -16.170 10.360 -2.154 1.00 90.19 206 ILE A N 1
ATOM 1610 C CA . ILE A 1 206 ? -16.630 9.342 -1.200 1.00 90.19 206 ILE A CA 1
ATOM 1611 C C . ILE A 1 206 ? -17.971 9.713 -0.566 1.00 90.19 206 ILE A C 1
ATOM 1613 O O . ILE A 1 206 ? -18.779 8.830 -0.290 1.00 90.19 206 ILE A O 1
ATOM 1617 N N . PHE A 1 207 ? -18.243 11.002 -0.371 1.00 85.62 207 PHE A N 1
ATOM 1618 C CA . PHE A 1 207 ? -19.435 11.484 0.323 1.00 85.62 207 PHE A CA 1
ATOM 1619 C C . PHE A 1 207 ? -20.757 10.942 -0.260 1.00 85.62 207 PHE A C 1
ATOM 1621 O O . PHE A 1 207 ? -21.575 10.460 0.523 1.00 85.62 207 PHE A O 1
ATOM 1628 N N . PRO A 1 208 ? -20.977 10.909 -1.593 1.00 88.69 208 PRO A N 1
ATOM 1629 C CA . PRO A 1 208 ? -22.204 10.357 -2.176 1.00 88.69 208 PRO A CA 1
ATOM 1630 C C . PRO A 1 208 ? -22.421 8.858 -1.919 1.00 88.69 208 PRO A C 1
ATOM 1632 O O . PRO A 1 208 ? -23.544 8.379 -2.044 1.00 88.69 208 PRO A O 1
ATOM 1635 N N . VAL A 1 209 ? -21.363 8.113 -1.585 1.00 90.00 209 VAL A N 1
ATOM 1636 C CA . VAL A 1 209 ? -21.392 6.657 -1.363 1.00 90.00 209 VAL A CA 1
ATOM 1637 C C . VAL A 1 209 ? -21.023 6.276 0.074 1.00 90.00 209 VAL A C 1
ATOM 1639 O O . VAL A 1 209 ? -20.775 5.104 0.361 1.00 90.00 209 VAL A O 1
ATOM 1642 N N . PHE A 1 210 ? -20.993 7.247 0.992 1.00 88.12 210 PHE A N 1
ATOM 1643 C CA . PHE A 1 210 ? -20.515 7.033 2.355 1.00 88.12 210 PHE A CA 1
ATOM 1644 C C . PHE A 1 210 ? -21.337 5.988 3.116 1.00 88.12 210 PHE A C 1
ATOM 1646 O O . PHE A 1 210 ? -20.751 5.129 3.766 1.00 88.12 210 PHE A O 1
ATOM 1653 N N . ASP A 1 211 ? -22.665 5.984 2.981 1.00 85.94 211 ASP A N 1
ATOM 1654 C CA . ASP A 1 211 ? -23.524 4.999 3.657 1.00 85.94 211 ASP A CA 1
ATOM 1655 C C . ASP A 1 211 ? -23.197 3.560 3.236 1.00 85.94 211 ASP A C 1
ATOM 1657 O O . ASP A 1 211 ? -23.186 2.642 4.060 1.00 85.94 211 ASP A O 1
ATOM 1661 N N . GLN A 1 212 ? -22.875 3.359 1.954 1.00 90.00 212 GLN A N 1
ATOM 1662 C CA . GLN A 1 212 ? -22.467 2.056 1.426 1.00 90.00 212 GLN A CA 1
ATOM 1663 C C . GLN A 1 212 ? -21.092 1.663 1.970 1.00 90.00 212 GLN A C 1
ATOM 1665 O O . GLN A 1 212 ? -20.906 0.532 2.416 1.00 90.00 212 GLN A O 1
ATOM 1670 N N . LEU A 1 213 ? -20.148 2.611 1.994 1.00 90.69 213 LEU A N 1
ATOM 1671 C CA . LEU A 1 213 ? -18.816 2.417 2.567 1.00 90.69 213 LEU A CA 1
ATOM 1672 C C . LEU A 1 213 ? -18.891 2.037 4.055 1.00 90.69 213 LEU A C 1
ATOM 1674 O O . LEU A 1 213 ? -18.256 1.075 4.489 1.00 90.69 213 LEU A O 1
ATOM 1678 N N . TYR A 1 214 ? -19.695 2.769 4.823 1.00 89.00 214 TYR A N 1
ATOM 1679 C CA . TYR A 1 214 ? -19.936 2.545 6.243 1.00 89.00 214 TYR A CA 1
ATOM 1680 C C . TYR A 1 214 ? -20.539 1.169 6.513 1.00 89.00 214 TYR A C 1
ATOM 1682 O O . TYR A 1 214 ? -20.020 0.406 7.333 1.00 89.00 214 TYR A O 1
ATOM 1690 N N . THR A 1 215 ? -21.608 0.839 5.786 1.00 90.44 215 THR A N 1
ATOM 1691 C CA . THR A 1 215 ? -22.297 -0.448 5.899 1.00 90.44 215 THR A CA 1
ATOM 1692 C C . THR A 1 215 ? -21.335 -1.591 5.601 1.00 90.44 215 THR A C 1
ATOM 1694 O O . THR A 1 215 ? -21.213 -2.510 6.408 1.00 90.44 215 THR A O 1
ATOM 1697 N N . HIS A 1 216 ? -20.560 -1.483 4.521 1.00 92.50 216 HIS A N 1
ATOM 1698 C CA . HIS A 1 216 ? -19.608 -2.512 4.124 1.00 92.50 216 HIS A CA 1
ATOM 1699 C C . HIS A 1 216 ? -18.492 -2.726 5.159 1.00 92.50 216 HIS A C 1
ATOM 1701 O O . HIS A 1 216 ? -18.196 -3.863 5.530 1.00 92.50 216 HIS A O 1
ATOM 1707 N N . ILE A 1 217 ? -17.900 -1.649 5.693 1.00 91.81 217 ILE A N 1
ATOM 1708 C CA . ILE A 1 217 ? -16.875 -1.754 6.747 1.00 91.81 217 ILE A CA 1
ATOM 1709 C C . ILE A 1 217 ? -17.457 -2.397 8.012 1.00 91.81 217 ILE A C 1
ATOM 1711 O O . ILE A 1 217 ? -16.811 -3.258 8.617 1.00 91.81 217 ILE A O 1
ATOM 1715 N N . ARG A 1 218 ? -18.686 -2.031 8.403 1.00 88.31 218 ARG A N 1
ATOM 1716 C CA . ARG A 1 218 ? -19.364 -2.660 9.543 1.00 88.31 218 ARG A CA 1
ATOM 1717 C C . ARG A 1 218 ? -19.632 -4.140 9.307 1.00 88.31 218 ARG A C 1
ATOM 1719 O O . ARG A 1 218 ? -19.397 -4.931 10.214 1.00 88.31 218 ARG A O 1
ATOM 1726 N N . GLU A 1 219 ? -20.105 -4.517 8.126 1.00 91.44 219 GLU A N 1
ATOM 1727 C CA . GLU A 1 219 ? -20.390 -5.908 7.769 1.00 91.44 219 GLU A CA 1
ATOM 1728 C C . GLU A 1 219 ? -19.135 -6.778 7.821 1.00 91.44 219 GLU A C 1
ATOM 1730 O O . GLU A 1 219 ? -19.141 -7.801 8.502 1.00 91.44 219 GLU A O 1
ATOM 1735 N N . ILE A 1 220 ? -18.032 -6.337 7.208 1.00 92.00 220 ILE A N 1
ATOM 1736 C CA . ILE A 1 220 ? -16.748 -7.052 7.275 1.00 92.00 220 ILE A CA 1
ATOM 1737 C C . ILE A 1 220 ? -16.242 -7.123 8.728 1.00 92.00 220 ILE A C 1
ATOM 1739 O O . ILE A 1 220 ? -15.647 -8.117 9.142 1.00 92.00 220 ILE A O 1
ATOM 1743 N N . GLY A 1 221 ? -16.490 -6.084 9.531 1.00 86.50 221 GLY A N 1
ATOM 1744 C CA . GLY A 1 221 ? -16.090 -6.026 10.937 1.00 86.50 221 GLY A CA 1
ATOM 1745 C C . GLY A 1 221 ? -16.879 -6.932 11.890 1.00 86.50 221 GLY A C 1
ATOM 1746 O O . GLY A 1 221 ? -16.380 -7.180 12.997 1.00 86.50 221 GLY A O 1
ATOM 1747 N N . ARG A 1 222 ? -18.067 -7.417 11.486 1.00 87.50 222 ARG A N 1
ATOM 1748 C CA . ARG A 1 222 ? -18.907 -8.335 12.282 1.00 87.50 222 ARG A CA 1
ATOM 1749 C C . ARG A 1 222 ? -18.288 -9.719 12.415 1.00 87.50 222 ARG A C 1
ATOM 1751 O O . ARG A 1 222 ? -18.433 -10.334 13.466 1.00 87.50 222 ARG A O 1
ATOM 1758 N N . ASP A 1 223 ? -17.592 -10.185 11.385 1.00 87.38 223 ASP A N 1
ATOM 1759 C CA . ASP A 1 223 ? -16.859 -11.442 11.448 1.00 87.38 223 ASP A CA 1
ATOM 1760 C C . ASP A 1 223 ? -15.586 -11.259 12.296 1.00 87.38 223 ASP A C 1
ATOM 1762 O O . ASP A 1 223 ? -14.673 -10.491 11.960 1.00 87.38 223 ASP A O 1
ATOM 1766 N N . SER A 1 224 ? -15.534 -11.947 13.441 1.00 82.44 224 SER A N 1
ATOM 1767 C CA . SER A 1 224 ? -14.383 -11.908 14.344 1.00 82.44 224 SER A CA 1
ATOM 1768 C C . SER A 1 224 ? -13.129 -12.506 13.712 1.00 82.44 224 SER A C 1
ATOM 1770 O O . SER A 1 224 ? -12.031 -12.073 14.066 1.00 82.44 224 SER A O 1
ATOM 1772 N N . GLU A 1 225 ? -13.271 -13.418 12.750 1.00 85.19 225 GLU A N 1
ATOM 1773 C CA . GLU A 1 225 ? -12.173 -14.090 12.054 1.00 85.19 225 GLU A CA 1
ATOM 1774 C C . GLU A 1 225 ? -11.740 -13.374 10.770 1.00 85.19 225 GLU A C 1
ATOM 1776 O O . GLU A 1 225 ? -10.682 -13.674 10.213 1.00 85.19 225 GLU A O 1
ATOM 1781 N N . GLN A 1 226 ? -12.463 -12.345 10.330 1.00 89.81 226 GLN A N 1
ATOM 1782 C CA . GLN A 1 226 ? -12.095 -11.658 9.100 1.00 89.81 226 GLN A CA 1
ATOM 1783 C C . GLN A 1 226 ? -10.981 -10.631 9.312 1.00 89.81 226 GLN A C 1
ATOM 1785 O O . GLN A 1 226 ? -9.897 -10.757 8.727 1.00 89.81 226 GLN A O 1
ATOM 1790 N N . LEU A 1 227 ? -11.220 -9.628 10.163 1.00 91.44 227 LEU A N 1
ATOM 1791 C CA . LEU A 1 227 ? -10.296 -8.510 10.379 1.00 91.44 227 LEU A CA 1
ATOM 1792 C C . LEU A 1 227 ? -9.460 -8.664 11.652 1.00 91.44 227 LEU A C 1
ATOM 1794 O O . LEU A 1 227 ? -9.958 -9.041 12.718 1.00 91.44 227 LEU A O 1
ATOM 1798 N N . SER A 1 228 ? -8.183 -8.291 11.568 1.00 88.94 228 SER A N 1
ATOM 1799 C CA . SER A 1 228 ? -7.363 -8.039 12.758 1.00 88.94 228 SER A CA 1
ATOM 1800 C C . SER A 1 228 ? -7.808 -6.759 13.475 1.00 88.94 228 SER A C 1
ATOM 1802 O O . SER A 1 228 ? -8.438 -5.886 12.878 1.00 88.94 228 SER A O 1
ATOM 1804 N N . GLN A 1 229 ? -7.453 -6.606 14.756 1.00 82.75 229 GLN A N 1
ATOM 1805 C CA . GLN A 1 229 ? -7.782 -5.382 15.496 1.00 82.75 229 GLN A CA 1
ATOM 1806 C C . GLN A 1 229 ? -7.157 -4.137 14.849 1.00 82.75 229 GLN A C 1
ATOM 1808 O O . GLN A 1 229 ? -7.793 -3.091 14.788 1.00 82.75 229 GLN A O 1
ATOM 1813 N N . MET A 1 230 ? -5.936 -4.262 14.321 1.00 86.81 230 MET A N 1
ATOM 1814 C CA . MET A 1 230 ? -5.260 -3.175 13.614 1.00 86.81 230 MET A CA 1
ATOM 1815 C C . MET A 1 230 ? -6.023 -2.766 12.347 1.00 86.81 230 MET A C 1
ATOM 1817 O O . MET A 1 230 ? -6.258 -1.582 12.133 1.00 86.81 230 MET A O 1
ATOM 1821 N N . GLU A 1 231 ? -6.456 -3.737 11.536 1.00 91.94 231 GLU A N 1
ATOM 1822 C CA . GLU A 1 231 ? -7.264 -3.480 10.333 1.00 91.94 231 GLU A CA 1
ATOM 1823 C C . GLU A 1 231 ? -8.586 -2.792 10.692 1.00 91.94 231 GLU A C 1
ATOM 1825 O O . GLU A 1 231 ? -8.942 -1.800 10.059 1.00 91.94 231 GLU A O 1
ATOM 1830 N N . LYS A 1 232 ? -9.268 -3.253 11.754 1.00 88.31 232 LYS A N 1
ATOM 1831 C CA . LYS A 1 232 ? -10.474 -2.591 12.272 1.00 88.31 232 LYS A CA 1
ATOM 1832 C C . LYS A 1 232 ? -10.179 -1.132 12.611 1.00 88.31 232 LYS A C 1
ATOM 1834 O O . LYS A 1 232 ? -10.856 -0.261 12.088 1.00 88.31 232 LYS A O 1
ATOM 1839 N N . CYS A 1 233 ? -9.142 -0.849 13.400 1.00 83.69 233 CYS A N 1
ATOM 1840 C CA . CYS A 1 233 ? -8.775 0.523 13.769 1.00 83.69 233 CYS A CA 1
ATOM 1841 C C . CYS A 1 233 ? -8.503 1.425 12.550 1.00 83.69 233 CYS A C 1
ATOM 1843 O O . CYS A 1 233 ? -8.981 2.556 12.519 1.00 83.69 233 CYS A O 1
ATOM 1845 N N . ILE A 1 234 ? -7.779 0.935 11.536 1.00 88.19 234 ILE A N 1
ATOM 1846 C CA . ILE A 1 234 ? -7.491 1.711 10.316 1.00 88.19 234 ILE A CA 1
ATOM 1847 C C . ILE A 1 234 ? -8.777 1.973 9.517 1.00 88.19 234 ILE A C 1
ATOM 1849 O O . ILE A 1 234 ? -8.996 3.083 9.039 1.00 88.19 234 ILE A O 1
ATOM 1853 N N . LEU A 1 235 ? -9.658 0.980 9.374 1.00 90.19 235 LEU A N 1
ATOM 1854 C CA . LEU A 1 235 ? -10.926 1.171 8.663 1.00 90.19 235 LEU A CA 1
ATOM 1855 C C . LEU A 1 235 ? -11.880 2.090 9.430 1.00 90.19 235 LEU A C 1
ATOM 1857 O O . LEU A 1 235 ? -12.553 2.909 8.811 1.00 90.19 235 LEU A O 1
ATOM 1861 N N . MET A 1 236 ? -11.887 2.020 10.764 1.00 83.25 236 MET A N 1
ATOM 1862 C CA . MET A 1 236 ? -12.589 2.998 11.595 1.00 83.25 236 MET A CA 1
ATOM 1863 C C . MET A 1 236 ? -12.052 4.408 11.344 1.00 83.25 236 MET A C 1
ATOM 1865 O O . MET A 1 236 ? -12.850 5.326 11.200 1.00 83.25 236 MET A O 1
ATOM 1869 N N . GLU A 1 237 ? -10.731 4.589 11.212 1.00 83.06 237 GLU A N 1
ATOM 1870 C CA . GLU A 1 237 ? -10.137 5.885 10.853 1.00 83.06 237 GLU A CA 1
ATOM 1871 C C . GLU A 1 237 ? -10.670 6.416 9.514 1.00 83.06 237 GLU A C 1
ATOM 1873 O O . GLU A 1 237 ? -10.909 7.617 9.387 1.00 83.06 237 GLU A O 1
ATOM 1878 N N . ALA A 1 238 ? -10.923 5.544 8.535 1.00 85.25 238 ALA A N 1
ATOM 1879 C CA . ALA A 1 238 ? -11.483 5.944 7.245 1.00 85.25 238 ALA A CA 1
ATOM 1880 C C . ALA A 1 238 ? -12.941 6.435 7.328 1.00 85.25 238 ALA A C 1
ATOM 1882 O O . ALA A 1 238 ? -13.392 7.141 6.424 1.00 85.25 238 ALA A O 1
ATOM 1883 N N . LEU A 1 239 ? -13.664 6.069 8.392 1.00 82.88 239 LEU A N 1
ATOM 1884 C CA . LEU A 1 239 ? -15.040 6.495 8.664 1.00 82.88 239 LEU A CA 1
ATOM 1885 C C . LEU A 1 239 ? -15.120 7.784 9.487 1.00 82.88 239 LEU A C 1
ATOM 1887 O O . LEU A 1 239 ? -16.206 8.346 9.624 1.00 82.88 239 LEU A O 1
ATOM 1891 N N . ILE A 1 240 ? -13.991 8.279 10.010 1.00 74.94 240 ILE A N 1
ATOM 1892 C CA . ILE A 1 240 ? -13.916 9.559 10.725 1.00 74.94 240 ILE A CA 1
ATOM 1893 C C . ILE A 1 240 ? -14.019 10.700 9.700 1.00 74.94 240 ILE A C 1
ATOM 1895 O O . ILE A 1 240 ? -13.048 11.381 9.370 1.00 74.94 240 ILE A O 1
ATOM 1899 N N . LEU A 1 241 ? -15.229 10.904 9.185 1.00 64.56 241 LEU A N 1
ATOM 1900 C CA . LEU A 1 241 ? -15.661 12.140 8.546 1.00 64.56 241 LEU A CA 1
ATOM 1901 C C . LEU A 1 241 ? -16.318 13.031 9.605 1.00 64.56 241 LEU A C 1
ATOM 1903 O O . LEU A 1 241 ? -16.895 12.541 10.577 1.00 64.56 241 LEU A O 1
ATOM 1907 N N . SER A 1 242 ? -16.256 14.351 9.418 1.00 56.00 242 SER A N 1
ATOM 1908 C CA . SER A 1 242 ? -16.698 15.356 10.401 1.00 56.00 242 SER A CA 1
ATOM 1909 C C . SER A 1 242 ? -18.166 15.241 10.855 1.00 56.00 242 SER A C 1
ATOM 1911 O O . SER A 1 242 ? -18.538 15.905 11.818 1.00 56.00 242 SER A O 1
ATOM 1913 N N . ALA A 1 243 ? -18.986 14.397 10.217 1.00 56.97 243 ALA A N 1
ATOM 1914 C CA . ALA A 1 243 ? -20.402 14.192 10.534 1.00 56.97 243 ALA A CA 1
ATOM 1915 C C . ALA A 1 243 ? -20.699 13.062 11.544 1.00 56.97 243 ALA A C 1
ATOM 1917 O O . ALA A 1 243 ? -21.768 13.079 12.139 1.00 56.97 243 ALA A O 1
ATOM 1918 N N . PHE A 1 244 ? -19.796 12.090 11.744 1.00 65.31 244 PHE A N 1
ATOM 1919 C CA . PHE A 1 244 ? -20.110 10.817 12.436 1.00 65.31 244 PHE A CA 1
ATOM 1920 C C . PHE A 1 244 ? -19.268 10.554 13.696 1.00 65.31 244 PHE A C 1
ATOM 1922 O O . PHE A 1 244 ? -19.213 9.435 14.206 1.00 65.31 244 PHE A O 1
ATOM 1929 N N . ILE A 1 245 ? -18.600 11.583 14.223 1.00 71.62 245 ILE A N 1
ATOM 1930 C CA . ILE A 1 245 ? -17.655 11.437 15.340 1.00 71.62 245 ILE A CA 1
ATOM 1931 C C . ILE A 1 245 ? -18.335 10.876 16.600 1.00 71.62 245 ILE A C 1
ATOM 1933 O O . ILE A 1 245 ? -17.741 10.033 17.265 1.00 71.62 245 ILE A O 1
ATOM 1937 N N . ASP A 1 246 ? -19.562 11.298 16.922 1.00 72.62 246 ASP A N 1
ATOM 1938 C CA . ASP A 1 246 ? -20.238 10.865 18.156 1.00 72.62 246 ASP A CA 1
ATOM 1939 C C . ASP A 1 246 ? -20.643 9.382 18.109 1.00 72.62 246 ASP A C 1
ATOM 1941 O O . ASP A 1 246 ? -20.324 8.623 19.025 1.00 72.62 246 ASP A O 1
ATOM 1945 N N . GLU A 1 247 ? -21.238 8.927 16.999 1.00 75.25 247 GLU A N 1
ATOM 1946 C CA . GLU A 1 247 ? -21.571 7.509 16.809 1.00 75.25 247 GLU A CA 1
ATOM 1947 C C . GLU A 1 247 ? -20.308 6.633 16.821 1.00 75.25 247 GLU A C 1
ATOM 1949 O O . GLU A 1 247 ? -20.304 5.550 17.410 1.00 75.25 247 GLU A O 1
ATOM 1954 N N . MET A 1 248 ? -19.214 7.117 16.222 1.00 73.38 248 MET A N 1
ATOM 1955 C CA . MET A 1 248 ? -17.946 6.386 16.173 1.00 73.38 248 MET A CA 1
ATOM 1956 C C . MET A 1 248 ? -17.216 6.334 17.504 1.00 73.38 248 MET A C 1
ATOM 1958 O O . MET A 1 248 ? -16.608 5.315 17.833 1.00 73.38 248 MET A O 1
ATOM 1962 N N . LEU A 1 249 ? -17.294 7.404 18.288 1.00 82.06 249 LEU A N 1
ATOM 1963 C CA . LEU A 1 249 ? -16.700 7.437 19.611 1.00 82.06 249 LEU A CA 1
ATOM 1964 C C . LEU A 1 249 ? -17.531 6.694 20.643 1.00 82.06 249 LEU A C 1
ATOM 1966 O O . LEU A 1 249 ? -16.961 6.331 21.661 1.00 82.06 249 LEU A O 1
ATOM 1970 N N . LYS A 1 250 ? -18.822 6.433 20.420 1.00 85.69 250 LYS A N 1
ATOM 1971 C CA . LYS A 1 250 ? -19.694 5.835 21.439 1.00 85.69 250 LYS A CA 1
ATOM 1972 C C . LYS A 1 250 ? -19.140 4.537 22.059 1.00 85.69 250 LYS A C 1
ATOM 1974 O O . LYS A 1 250 ? -18.988 4.525 23.277 1.00 85.69 250 LYS A O 1
ATOM 1979 N N . PRO A 1 251 ? -18.715 3.504 21.302 1.00 84.06 251 PRO A N 1
ATOM 1980 C CA . PRO A 1 251 ? -18.159 2.286 21.905 1.00 84.06 251 PRO A CA 1
ATOM 1981 C C . PRO A 1 251 ? -16.863 2.542 22.687 1.00 84.06 251 PRO A C 1
ATOM 1983 O O . PRO A 1 251 ? -16.622 1.936 23.729 1.00 84.06 251 PRO A O 1
ATOM 1986 N N . VAL A 1 252 ? -16.029 3.465 22.195 1.00 87.81 252 VAL A N 1
ATOM 1987 C CA . VAL A 1 252 ? -14.780 3.861 22.860 1.00 87.81 252 VAL A CA 1
ATOM 1988 C C . VAL A 1 252 ? -15.072 4.655 24.123 1.00 87.81 252 VAL A C 1
ATOM 1990 O O . VAL A 1 252 ? -14.434 4.421 25.138 1.00 87.81 252 VAL A O 1
ATOM 1993 N N . LYS A 1 253 ? -16.048 5.560 24.084 1.00 88.88 253 LYS A N 1
ATOM 1994 C CA . LYS A 1 253 ? -16.511 6.357 25.216 1.00 88.88 253 LYS A CA 1
ATOM 1995 C C . LYS A 1 253 ? -17.051 5.442 26.303 1.00 88.88 253 LYS A C 1
ATOM 1997 O O . LYS A 1 253 ? -16.595 5.568 27.431 1.00 88.88 253 LYS A O 1
ATOM 2002 N N . ASP A 1 254 ? -17.944 4.518 25.958 1.00 91.94 254 ASP A N 1
ATOM 2003 C CA . ASP A 1 254 ? -18.559 3.578 26.900 1.00 91.94 254 ASP A CA 1
ATOM 2004 C C . ASP A 1 254 ? -17.494 2.725 27.607 1.00 91.94 254 ASP A C 1
ATOM 2006 O O . ASP A 1 254 ? -17.506 2.605 28.833 1.00 91.94 254 ASP A O 1
ATOM 2010 N N . LEU A 1 255 ? -16.508 2.217 26.860 1.00 90.00 255 LEU A N 1
ATOM 2011 C CA . LEU A 1 255 ? -15.380 1.474 27.422 1.00 90.00 255 LEU A CA 1
ATOM 2012 C C . LEU A 1 255 ? -14.452 2.365 28.259 1.00 90.00 255 LEU A C 1
ATOM 2014 O O . LEU A 1 255 ? -14.112 2.008 29.383 1.00 90.00 255 LEU A O 1
ATOM 2018 N N . TRP A 1 256 ? -14.072 3.540 27.755 1.00 92.31 256 TRP A N 1
ATOM 2019 C CA . TRP A 1 256 ? -13.147 4.466 28.418 1.00 92.31 256 TRP A CA 1
ATOM 2020 C C . TRP A 1 256 ? -13.689 4.996 29.746 1.00 92.31 256 TRP A C 1
ATOM 2022 O O . TRP A 1 256 ? -12.927 5.234 30.682 1.00 92.31 256 TRP A O 1
ATOM 2032 N N . ILE A 1 257 ? -15.009 5.190 29.838 1.00 92.31 257 ILE A N 1
ATOM 2033 C CA . ILE A 1 257 ? -15.665 5.664 31.060 1.00 92.31 257 ILE A CA 1
ATOM 2034 C C . ILE A 1 257 ? -16.133 4.537 31.981 1.00 92.31 257 ILE A C 1
ATOM 2036 O O . ILE A 1 257 ? -16.601 4.855 33.082 1.00 92.31 257 ILE A O 1
ATOM 2040 N N . SER A 1 258 ? -16.028 3.276 31.550 1.00 93.56 258 SER A N 1
ATOM 2041 C CA . SER A 1 258 ? -16.392 2.115 32.361 1.00 93.56 258 SER A CA 1
ATOM 2042 C C . SER A 1 258 ? -15.566 2.073 33.643 1.00 93.56 258 SER A C 1
ATOM 2044 O O . SER A 1 258 ? -14.427 2.549 33.689 1.00 93.56 258 SER A O 1
ATOM 2046 N N . GLN A 1 259 ? -16.165 1.536 34.703 1.00 91.62 259 GLN A N 1
ATOM 2047 C CA . GLN A 1 259 ? -15.533 1.515 36.015 1.00 91.62 259 GLN A CA 1
ATOM 2048 C C . GLN A 1 259 ? -14.231 0.709 35.981 1.00 91.62 259 GLN A C 1
ATOM 2050 O O . GLN A 1 259 ? -13.185 1.243 36.337 1.00 91.62 259 GLN A O 1
ATOM 2055 N N . ASP A 1 260 ? -14.275 -0.507 35.438 1.00 88.88 260 ASP A N 1
ATOM 2056 C CA . ASP A 1 260 ? -13.114 -1.397 35.327 1.00 88.88 260 ASP A CA 1
ATOM 2057 C C . ASP A 1 260 ? -11.952 -0.735 34.577 1.00 88.88 260 ASP A C 1
ATOM 2059 O O . ASP A 1 260 ? -10.803 -0.781 35.019 1.00 88.88 260 ASP A O 1
ATOM 2063 N N . PHE A 1 261 ? -12.253 -0.059 33.463 1.00 92.50 261 PHE A N 1
ATOM 2064 C CA . PHE A 1 261 ? -11.231 0.611 32.667 1.00 92.50 261 PHE A CA 1
ATOM 2065 C C . PHE A 1 261 ? -10.646 1.816 33.405 1.00 92.50 261 PHE A C 1
ATOM 2067 O O . PHE A 1 261 ? -9.436 1.995 33.389 1.00 92.50 261 PHE A O 1
ATOM 2074 N N . LYS A 1 262 ? -11.462 2.622 34.097 1.00 92.88 262 LYS A N 1
ATOM 2075 C CA . LYS A 1 262 ? -10.968 3.739 34.923 1.00 92.88 262 LYS A CA 1
ATOM 2076 C C . LYS A 1 262 ? -10.081 3.258 36.062 1.00 92.88 262 LYS A C 1
ATOM 2078 O O . LYS A 1 262 ? -9.025 3.842 36.297 1.00 92.88 262 LYS A O 1
ATOM 2083 N N . GLU A 1 263 ? -10.507 2.210 36.757 1.00 93.56 263 GLU A N 1
ATOM 2084 C CA . GLU A 1 263 ? -9.781 1.650 37.892 1.00 93.56 263 GLU A CA 1
ATOM 2085 C C . GLU A 1 263 ? -8.394 1.149 37.512 1.00 93.56 263 GLU A C 1
ATOM 2087 O O . GLU A 1 263 ? -7.456 1.312 38.295 1.00 93.56 263 GLU A O 1
ATOM 2092 N N . ALA A 1 264 ? -8.246 0.617 36.297 1.00 93.19 264 ALA A N 1
ATOM 2093 C CA . ALA A 1 264 ? -6.959 0.190 35.768 1.00 93.19 264 ALA A CA 1
ATOM 2094 C C . ALA A 1 264 ? -5.902 1.309 35.769 1.00 93.19 264 ALA A C 1
ATOM 2096 O O . ALA A 1 264 ? -4.719 1.005 35.836 1.00 93.19 264 ALA A O 1
ATOM 2097 N N . PHE A 1 265 ? -6.286 2.591 35.733 1.00 93.81 265 PHE A N 1
ATOM 2098 C CA . PHE A 1 265 ? -5.348 3.723 35.690 1.00 93.81 265 PHE A CA 1
ATOM 2099 C C . PHE A 1 265 ? -5.211 4.480 37.021 1.00 93.81 265 PHE A C 1
ATOM 2101 O O . PHE A 1 265 ? -4.580 5.534 37.056 1.00 93.81 265 PHE A O 1
ATOM 2108 N N . TRP A 1 266 ? -5.792 3.988 38.122 1.00 94.06 266 TRP A N 1
ATOM 2109 C CA . TRP A 1 266 ? -5.719 4.674 39.423 1.00 94.06 266 TRP A CA 1
ATOM 2110 C C . TRP A 1 266 ? -4.381 4.503 40.147 1.00 94.06 266 TRP A C 1
ATOM 2112 O O . TRP A 1 266 ? -4.019 5.352 40.959 1.00 94.06 266 TRP A O 1
ATOM 2122 N N . SER A 1 267 ? -3.654 3.418 39.877 1.00 95.75 267 SER A N 1
ATOM 2123 C CA . SER A 1 267 ? -2.312 3.189 40.413 1.00 95.75 267 SER A CA 1
ATOM 2124 C C . SER A 1 267 ? -1.489 2.310 39.477 1.00 95.75 267 SER A C 1
ATOM 2126 O O . SER A 1 267 ? -2.032 1.629 38.600 1.00 95.75 267 SER A O 1
ATOM 2128 N N . THR A 1 268 ? -0.174 2.296 39.685 1.00 94.88 268 THR A N 1
ATOM 2129 C CA . THR A 1 268 ? 0.751 1.441 38.935 1.00 94.88 268 THR A CA 1
ATOM 2130 C C . THR A 1 268 ? 0.397 -0.038 39.103 1.00 94.88 268 THR A C 1
ATOM 2132 O O . THR A 1 268 ? 0.389 -0.779 38.127 1.00 94.88 268 THR A O 1
ATOM 2135 N N . GLU A 1 269 ? 0.048 -0.473 40.314 1.00 95.56 269 GLU A N 1
ATOM 2136 C CA . GLU A 1 269 ? -0.300 -1.863 40.634 1.00 95.56 269 GLU A CA 1
ATOM 2137 C C . GLU A 1 269 ? -1.578 -2.305 39.923 1.00 95.56 269 GLU A C 1
ATOM 2139 O O . GLU A 1 269 ? -1.599 -3.366 39.296 1.00 95.56 269 GLU A O 1
ATOM 2144 N N . LYS A 1 270 ? -2.631 -1.474 39.958 1.00 94.69 270 LYS A N 1
ATOM 2145 C CA . LYS A 1 270 ? -3.875 -1.765 39.234 1.00 94.69 270 LYS A CA 1
ATOM 2146 C C . LYS A 1 270 ? -3.638 -1.847 37.729 1.00 94.69 270 LYS A C 1
ATOM 2148 O O . LYS A 1 270 ? -4.165 -2.754 37.086 1.00 94.69 270 LYS A O 1
ATOM 2153 N N . PHE A 1 271 ? -2.806 -0.960 37.182 1.00 95.50 271 PHE A N 1
ATOM 2154 C CA . PHE A 1 271 ? -2.460 -0.993 35.766 1.00 95.50 271 PHE A CA 1
ATOM 2155 C C . PHE A 1 271 ? -1.719 -2.276 35.400 1.00 95.50 271 PHE A C 1
ATOM 2157 O O . PHE A 1 271 ? -2.138 -2.972 34.477 1.00 95.50 271 PHE A O 1
ATOM 2164 N N . MET A 1 272 ? -0.666 -2.620 36.153 1.00 94.81 272 MET A N 1
ATOM 2165 C CA . MET A 1 272 ? 0.120 -3.841 35.947 1.00 94.81 272 MET A CA 1
ATOM 2166 C C . MET A 1 272 ? -0.764 -5.090 35.967 1.00 94.81 272 MET A C 1
ATOM 2168 O O . MET A 1 272 ? -0.644 -5.917 35.061 1.00 94.81 272 MET A O 1
ATOM 2172 N N . SER A 1 273 ? -1.700 -5.170 36.918 1.00 93.69 273 SER A N 1
ATOM 2173 C CA . SER A 1 273 ? -2.634 -6.295 37.026 1.00 93.69 273 SER A CA 1
ATOM 2174 C C . SER A 1 273 ? -3.657 -6.354 35.896 1.00 93.69 273 SER A C 1
ATOM 2176 O O . SER A 1 273 ? -3.995 -7.433 35.401 1.00 93.69 273 SER A O 1
ATOM 2178 N N . TYR A 1 274 ? -4.116 -5.192 35.429 1.00 93.19 274 TYR A N 1
ATOM 2179 C CA . TYR A 1 274 ? -5.038 -5.098 34.304 1.00 93.19 274 TYR A CA 1
ATOM 2180 C C . TYR A 1 274 ? -4.396 -5.572 32.991 1.00 93.19 274 TYR A C 1
ATOM 2182 O O . TYR A 1 274 ? -5.029 -6.306 32.227 1.00 93.19 274 TYR A O 1
ATOM 2190 N N . ILE A 1 275 ? -3.133 -5.204 32.732 1.00 93.69 275 ILE A N 1
ATOM 2191 C CA . ILE A 1 275 ? -2.402 -5.628 31.522 1.00 93.69 275 ILE A CA 1
ATOM 2192 C C . ILE A 1 275 ? -1.729 -7.003 31.653 1.00 93.69 275 ILE A C 1
ATOM 2194 O O . ILE A 1 275 ? -1.346 -7.578 30.629 1.00 93.69 275 ILE A O 1
ATOM 2198 N N . GLY A 1 276 ? -1.622 -7.533 32.875 1.00 92.50 276 GLY A N 1
ATOM 2199 C CA . GLY A 1 276 ? -1.103 -8.867 33.184 1.00 92.50 276 GLY A CA 1
ATOM 2200 C C . GLY A 1 276 ? 0.423 -8.976 33.214 1.00 92.50 276 GLY A C 1
ATOM 2201 O O . GLY A 1 276 ? 0.947 -10.056 32.968 1.00 92.50 276 GLY A O 1
ATOM 2202 N N . VAL A 1 277 ? 1.146 -7.881 33.479 1.00 92.06 277 VAL A N 1
ATOM 2203 C CA . VAL A 1 277 ? 2.626 -7.898 33.581 1.00 92.06 277 VAL A CA 1
ATOM 2204 C C . VAL A 1 277 ? 3.100 -8.467 34.924 1.00 92.06 277 VAL A C 1
ATOM 2206 O O . VAL A 1 277 ? 4.226 -8.939 35.044 1.00 92.06 277 VAL A O 1
ATOM 2209 N N . ASP A 1 278 ? 2.225 -8.474 35.925 1.00 92.62 278 ASP A N 1
ATOM 2210 C CA . ASP A 1 278 ? 2.409 -9.110 37.232 1.00 92.62 278 ASP A CA 1
ATOM 2211 C C . ASP A 1 278 ? 2.127 -10.627 37.219 1.00 92.62 278 ASP A C 1
ATOM 2213 O O . ASP A 1 278 ? 2.199 -11.278 38.262 1.00 92.62 278 ASP A O 1
ATOM 2217 N N . ARG A 1 279 ? 1.797 -11.206 36.056 1.00 87.19 279 ARG A N 1
ATOM 2218 C CA . ARG A 1 279 ? 1.442 -12.623 35.901 1.00 87.19 279 ARG A CA 1
ATOM 2219 C C . ARG A 1 279 ? 2.510 -13.377 35.122 1.00 87.19 279 ARG A C 1
ATOM 2221 O O . ARG A 1 279 ? 3.181 -12.828 34.252 1.00 87.19 279 ARG A O 1
ATOM 2228 N N . ALA A 1 280 ? 2.642 -14.666 35.423 1.00 85.75 280 ALA A N 1
ATOM 2229 C CA . ALA A 1 280 ? 3.493 -15.550 34.640 1.00 85.75 280 ALA A CA 1
ATOM 2230 C C . ALA A 1 280 ? 2.965 -15.668 33.193 1.00 85.75 280 ALA A C 1
ATOM 2232 O O . ALA A 1 280 ? 1.744 -15.676 32.997 1.00 85.75 280 ALA A O 1
ATOM 2233 N N . PRO A 1 281 ? 3.852 -15.792 32.188 1.00 83.44 281 PRO A N 1
ATOM 2234 C CA . PRO A 1 281 ? 3.449 -16.072 30.814 1.00 83.44 281 PRO A CA 1
ATOM 2235 C C . PRO A 1 281 ? 2.600 -17.344 30.735 1.00 83.44 281 PRO A C 1
ATOM 2237 O O . PRO A 1 281 ? 2.903 -18.339 31.397 1.00 83.44 281 PRO A O 1
ATOM 2240 N N . VAL A 1 282 ? 1.548 -17.311 29.918 1.00 85.19 282 VAL A N 1
ATOM 2241 C CA . VAL A 1 282 ? 0.618 -18.433 29.744 1.00 85.19 282 VAL A CA 1
ATOM 2242 C C . VAL A 1 282 ? 0.767 -18.995 28.334 1.00 85.19 282 VAL A C 1
ATOM 2244 O O . VAL A 1 282 ? 0.732 -18.241 27.363 1.00 85.19 282 VAL A O 1
ATOM 2247 N N . GLU A 1 283 ? 0.906 -20.317 28.229 1.00 79.69 283 GLU A N 1
ATOM 2248 C CA . GLU A 1 283 ? 0.960 -21.046 26.960 1.00 79.69 283 GLU A CA 1
ATOM 2249 C C . GLU A 1 283 ? -0.256 -21.983 26.834 1.00 79.69 283 GLU A C 1
ATOM 2251 O O . GLU A 1 283 ? -0.554 -22.712 27.784 1.00 79.69 283 GLU A O 1
ATOM 2256 N N . PRO A 1 284 ? -0.963 -22.008 25.687 1.00 82.56 284 PRO A N 1
ATOM 2257 C CA . PRO A 1 284 ? -0.769 -21.160 24.508 1.00 82.56 284 PRO A CA 1
ATOM 2258 C C . PRO A 1 284 ? -1.215 -19.710 24.757 1.00 82.56 284 PRO A C 1
ATOM 2260 O O . PRO A 1 284 ? -2.084 -19.458 25.589 1.00 82.56 284 PRO A O 1
ATOM 2263 N N . SER A 1 285 ? -0.697 -18.761 23.973 1.00 76.00 285 SER A N 1
ATOM 2264 C CA . SER A 1 285 ? -1.034 -17.326 24.083 1.00 76.00 285 SER A CA 1
ATOM 2265 C C . SER A 1 285 ? -2.538 -16.999 24.053 1.00 76.00 285 SER A C 1
ATOM 2267 O O . SER A 1 285 ? -2.955 -15.973 24.584 1.00 76.00 285 SER A O 1
ATOM 2269 N N . SER A 1 286 ? -3.381 -17.870 23.489 1.00 75.25 286 SER A N 1
ATOM 2270 C CA . SER A 1 286 ? -4.845 -17.739 23.518 1.00 75.25 286 SER A CA 1
ATOM 2271 C C . SER A 1 286 ? -5.461 -17.881 24.916 1.00 75.25 286 SER A C 1
ATOM 2273 O O . SER A 1 286 ? -6.602 -17.475 25.114 1.00 75.25 286 SER A O 1
ATOM 2275 N N . ALA A 1 287 ? -4.734 -18.459 25.874 1.00 79.38 287 ALA A N 1
ATOM 2276 C CA . ALA A 1 287 ? -5.140 -18.547 27.274 1.00 79.38 287 ALA A CA 1
ATOM 2277 C C . ALA A 1 287 ? -4.879 -17.242 28.053 1.00 79.38 287 ALA A C 1
ATOM 2279 O O . ALA A 1 287 ? -5.302 -17.119 29.203 1.00 79.38 287 ALA A O 1
ATOM 2280 N N . ASP A 1 288 ? -4.207 -16.256 27.444 1.00 83.56 288 ASP A N 1
ATOM 2281 C CA . ASP A 1 288 ? -3.963 -14.958 28.065 1.00 83.56 288 ASP A CA 1
ATOM 2282 C C . ASP A 1 288 ? -5.224 -14.082 28.057 1.00 83.56 288 ASP A C 1
ATOM 2284 O O . ASP A 1 288 ? -5.514 -13.329 27.120 1.00 83.56 288 ASP A O 1
ATOM 2288 N N . THR A 1 289 ? -5.949 -14.127 29.171 1.00 84.31 289 THR A N 1
ATOM 2289 C CA . THR A 1 289 ? -7.135 -13.301 29.415 1.00 84.31 289 THR A CA 1
ATOM 2290 C C . THR A 1 289 ? -6.834 -11.798 29.400 1.00 84.31 289 THR A C 1
ATOM 2292 O O . THR A 1 289 ? -7.697 -10.999 29.041 1.00 84.31 289 THR A O 1
ATOM 2295 N N . CYS A 1 290 ? -5.611 -11.388 29.759 1.00 88.50 290 CYS A N 1
ATOM 2296 C CA . CYS A 1 290 ? -5.199 -9.983 29.780 1.00 88.50 290 CYS A CA 1
ATOM 2297 C C . CYS A 1 290 ? -4.849 -9.457 28.375 1.00 88.50 290 CYS A C 1
ATOM 2299 O O . CYS A 1 290 ? -4.764 -8.242 28.171 1.00 88.50 290 CYS A O 1
ATOM 2301 N N . GLY A 1 291 ? -4.715 -10.335 27.373 1.00 85.69 291 GLY A N 1
ATOM 2302 C CA . GLY A 1 291 ? -4.538 -9.944 25.972 1.00 85.69 291 GLY A CA 1
ATOM 2303 C C . GLY A 1 291 ? -5.673 -9.062 25.448 1.00 85.69 291 GLY A C 1
ATOM 2304 O O . GLY A 1 291 ? -5.426 -8.081 24.740 1.00 85.69 291 GLY A O 1
ATOM 2305 N N . ILE A 1 292 ? -6.908 -9.343 25.873 1.00 85.19 292 ILE A N 1
ATOM 2306 C CA . ILE A 1 292 ? -8.090 -8.539 25.536 1.00 85.19 292 ILE A CA 1
ATOM 2307 C C . ILE A 1 292 ? -7.972 -7.133 26.138 1.00 85.19 292 ILE A C 1
ATOM 2309 O O . ILE A 1 292 ? -8.184 -6.145 25.438 1.00 85.19 292 ILE A O 1
ATOM 2313 N N . ASN A 1 293 ? -7.538 -7.025 27.395 1.00 90.44 293 ASN A N 1
ATOM 2314 C CA . ASN A 1 293 ? -7.361 -5.745 28.085 1.00 90.44 293 ASN A CA 1
ATOM 2315 C C . ASN A 1 293 ? -6.334 -4.848 27.378 1.00 90.44 293 ASN A C 1
ATOM 2317 O O . ASN A 1 293 ? -6.578 -3.659 27.161 1.00 90.44 293 ASN A O 1
ATOM 2321 N N . ARG A 1 294 ? -5.203 -5.418 26.941 1.00 90.50 294 ARG A N 1
ATOM 2322 C CA . ARG A 1 294 ? -4.185 -4.685 26.165 1.00 90.50 294 ARG A CA 1
ATOM 2323 C C . ARG A 1 294 ? -4.707 -4.250 24.792 1.00 90.50 294 ARG A C 1
ATOM 2325 O O . ARG A 1 294 ? -4.419 -3.137 24.339 1.00 90.50 294 ARG A O 1
ATOM 2332 N N . SER A 1 295 ? -5.516 -5.096 24.153 1.00 84.56 295 SER A N 1
ATOM 2333 C CA . SER A 1 295 ? -6.208 -4.773 22.900 1.00 84.56 295 SER A CA 1
ATOM 2334 C C . SER A 1 295 ? -7.207 -3.622 23.079 1.00 84.56 295 SER A C 1
ATOM 2336 O O . SER A 1 295 ? -7.205 -2.685 22.282 1.00 84.56 295 SER A O 1
ATOM 2338 N N . HIS A 1 296 ? -7.991 -3.625 24.162 1.00 88.69 296 HIS A N 1
ATOM 2339 C CA . HIS A 1 296 ? -8.919 -2.551 24.527 1.00 88.69 296 HIS A CA 1
ATOM 2340 C C . HIS A 1 296 ? -8.209 -1.204 24.702 1.00 88.69 296 HIS A C 1
ATOM 2342 O O . HIS A 1 296 ? -8.620 -0.218 24.092 1.00 88.69 296 HIS A O 1
ATOM 2348 N N . ILE A 1 297 ? -7.106 -1.167 25.461 1.00 90.69 297 ILE A N 1
ATOM 2349 C CA . ILE A 1 297 ? -6.298 0.053 25.635 1.00 90.69 297 ILE A CA 1
ATOM 2350 C C . ILE A 1 297 ? -5.820 0.574 24.279 1.00 90.69 297 ILE A C 1
ATOM 2352 O O . ILE A 1 297 ? -6.022 1.744 23.948 1.00 90.69 297 ILE A O 1
ATOM 2356 N N . SER A 1 298 ? -5.230 -0.312 23.473 1.00 86.88 298 SER A N 1
ATOM 2357 C CA . SER A 1 298 ? -4.723 0.036 22.145 1.00 86.88 298 SER A CA 1
ATOM 2358 C C . SER A 1 298 ? -5.837 0.556 21.234 1.00 86.88 298 SER A C 1
ATOM 2360 O O . SER A 1 298 ? -5.645 1.540 20.525 1.00 86.88 298 SER A O 1
ATOM 2362 N N . CYS A 1 299 ? -7.017 -0.067 21.265 1.00 82.50 299 CYS A N 1
ATOM 2363 C CA . CYS A 1 299 ? -8.180 0.353 20.490 1.00 82.50 299 CYS A CA 1
ATOM 2364 C C . CYS A 1 299 ? -8.640 1.762 20.881 1.00 82.50 299 CYS A C 1
ATOM 2366 O O . CYS A 1 299 ? -8.787 2.622 20.009 1.00 82.50 299 CYS A O 1
ATOM 2368 N N . CYS A 1 300 ? -8.828 2.020 22.178 1.00 88.56 300 CYS A N 1
ATOM 2369 C CA . CYS A 1 300 ? -9.286 3.318 22.662 1.00 88.56 300 CYS A CA 1
ATOM 2370 C C . CYS A 1 300 ? -8.298 4.436 22.323 1.00 88.56 300 CYS A C 1
ATOM 2372 O O . CYS A 1 300 ? -8.691 5.436 21.723 1.00 88.56 300 CYS A O 1
ATOM 2374 N N . ILE A 1 301 ? -7.012 4.253 22.644 1.00 89.44 301 ILE A N 1
ATOM 2375 C CA . ILE A 1 301 ? -5.978 5.269 22.403 1.00 89.44 301 ILE A CA 1
ATOM 2376 C C . ILE A 1 301 ? -5.848 5.562 20.908 1.00 89.44 301 ILE A C 1
ATOM 2378 O O . ILE A 1 301 ? -5.854 6.728 20.516 1.00 89.44 301 ILE A O 1
ATOM 2382 N N . ASN A 1 302 ? -5.774 4.528 20.062 1.00 82.69 302 ASN A N 1
ATOM 2383 C CA . ASN A 1 302 ? -5.644 4.728 18.619 1.00 82.69 302 ASN A CA 1
ATOM 2384 C C . ASN A 1 302 ? -6.875 5.421 18.026 1.00 82.69 302 ASN A C 1
ATOM 2386 O O . ASN A 1 302 ? -6.715 6.297 17.180 1.00 82.69 302 ASN A O 1
ATOM 2390 N N . THR A 1 303 ? -8.082 5.098 18.500 1.00 81.25 303 THR A N 1
ATOM 2391 C CA . THR A 1 303 ? -9.314 5.737 18.010 1.00 81.25 303 THR A CA 1
ATOM 2392 C C . THR A 1 303 ? -9.399 7.200 18.439 1.00 81.25 303 THR A C 1
ATOM 2394 O O . THR A 1 303 ? -9.646 8.066 17.602 1.00 81.25 303 THR A O 1
ATOM 2397 N N . ILE A 1 304 ? -9.127 7.509 19.713 1.00 85.69 304 ILE A N 1
ATOM 2398 C CA . ILE A 1 304 ? -9.097 8.893 20.214 1.00 85.69 304 ILE A CA 1
ATOM 2399 C C . ILE A 1 304 ? -8.044 9.703 19.449 1.00 8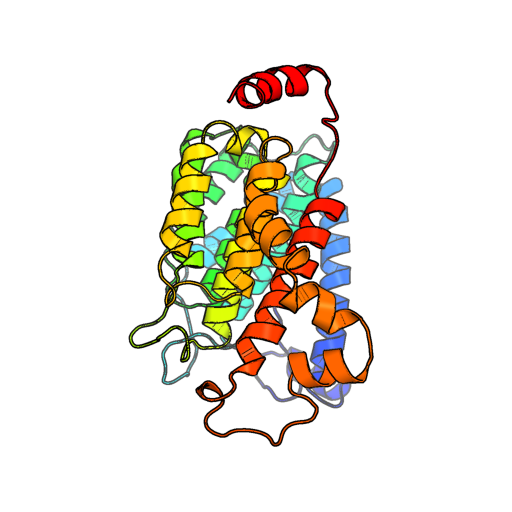5.69 304 ILE A C 1
ATOM 2401 O O . ILE A 1 304 ? -8.332 10.790 18.950 1.00 85.69 304 ILE A O 1
ATOM 2405 N N . LEU A 1 305 ? -6.836 9.153 19.290 1.00 83.19 305 LEU A N 1
ATOM 2406 C CA . LEU A 1 305 ? -5.752 9.802 18.559 1.00 83.19 305 LEU A CA 1
ATOM 2407 C C . LEU A 1 305 ? -6.105 10.020 17.083 1.00 83.19 305 LEU A C 1
ATOM 2409 O O . LEU A 1 305 ? -5.772 11.069 16.530 1.00 83.19 305 LEU A O 1
ATOM 2413 N N . ALA A 1 306 ? -6.779 9.060 16.445 1.00 77.00 306 ALA A N 1
ATOM 2414 C CA . ALA A 1 306 ? -7.261 9.192 15.076 1.00 77.00 306 ALA A CA 1
ATOM 2415 C C . ALA A 1 306 ? -8.288 10.327 14.966 1.00 77.00 306 ALA A C 1
ATOM 2417 O O . ALA A 1 306 ? -8.108 11.220 14.140 1.00 77.00 306 ALA A O 1
ATOM 2418 N N . VAL A 1 307 ? -9.290 10.377 15.851 1.00 81.12 307 VAL A N 1
ATOM 2419 C CA . VAL A 1 307 ? -10.267 11.478 15.876 1.00 81.12 307 VAL A CA 1
ATOM 2420 C C . VAL A 1 307 ? -9.562 12.821 16.056 1.00 81.12 307 VAL A C 1
ATOM 2422 O O . VAL A 1 307 ? -9.797 13.735 15.267 1.00 81.12 307 VAL A O 1
ATOM 2425 N N . MET A 1 308 ? -8.641 12.941 17.015 1.00 81.44 308 MET A N 1
ATOM 2426 C CA . MET A 1 308 ? -7.903 14.186 17.263 1.00 81.44 308 MET A CA 1
ATOM 2427 C C . MET A 1 308 ? -7.031 14.614 16.075 1.00 81.44 308 MET A C 1
ATOM 2429 O O . MET A 1 308 ? -6.990 15.792 15.731 1.00 81.44 308 MET A O 1
ATOM 2433 N N . LYS A 1 309 ? -6.330 13.677 15.424 1.00 77.19 309 LYS A N 1
ATOM 2434 C CA . LYS A 1 309 ? -5.442 13.977 14.286 1.00 77.19 309 LYS A CA 1
ATOM 2435 C C . LYS A 1 309 ? -6.194 14.290 12.994 1.00 77.19 309 LYS A C 1
ATOM 2437 O O . LYS A 1 309 ? -5.599 14.861 12.073 1.00 77.19 309 LYS A O 1
ATOM 2442 N N . ARG A 1 310 ? -7.435 13.820 12.857 1.00 71.25 310 ARG A N 1
ATOM 2443 C CA . ARG A 1 310 ? -8.154 13.807 11.574 1.00 71.25 310 ARG A CA 1
ATOM 2444 C C . ARG A 1 310 ? -9.370 14.716 11.537 1.00 71.25 310 ARG A C 1
ATOM 2446 O O . ARG A 1 310 ? -9.706 15.176 10.450 1.00 71.25 310 ARG A O 1
ATOM 2453 N N . SER A 1 311 ? -9.969 15.029 12.682 1.00 73.50 311 SER A N 1
ATOM 2454 C CA . SER A 1 311 ? -11.069 15.988 12.750 1.00 73.50 311 SER A CA 1
ATOM 2455 C C . SER A 1 311 ? -10.575 17.367 12.332 1.00 73.50 311 SER A C 1
ATOM 2457 O O . SER A 1 311 ? -9.659 17.927 12.933 1.00 73.50 311 SER A O 1
ATOM 2459 N N . LYS A 1 312 ? -11.179 17.911 11.280 1.00 66.94 312 LYS A N 1
ATOM 2460 C CA . LYS A 1 312 ? -10.925 19.266 10.803 1.00 66.94 312 LYS A CA 1
ATOM 2461 C C . LYS A 1 312 ? -12.244 19.974 10.563 1.00 66.94 312 LYS A C 1
ATOM 2463 O O . LYS A 1 312 ? -13.220 19.362 10.129 1.00 66.94 312 LYS A O 1
ATOM 2468 N N . TRP A 1 313 ? -12.242 21.272 10.829 1.00 63.75 313 TRP A N 1
ATOM 2469 C CA . TRP A 1 313 ? -13.309 22.149 10.378 1.00 63.75 313 TRP A CA 1
ATOM 2470 C C . TRP A 1 313 ? -13.318 22.182 8.842 1.00 63.75 313 TRP A C 1
ATOM 2472 O O . TRP A 1 313 ? -12.243 22.115 8.244 1.00 63.75 313 TRP A O 1
ATOM 2482 N N . PRO A 1 314 ? -14.493 22.250 8.190 1.00 58.66 314 PRO A N 1
ATOM 2483 C CA . PRO A 1 314 ? -14.553 22.395 6.742 1.00 58.66 314 PRO A CA 1
ATOM 2484 C C . PRO A 1 314 ? -13.854 23.688 6.310 1.00 58.66 314 PRO A C 1
ATOM 2486 O O . PRO A 1 314 ? -14.190 24.757 6.815 1.00 58.66 314 PRO A O 1
ATOM 2489 N N . ASP A 1 315 ? -12.940 23.601 5.342 1.00 57.88 315 ASP A N 1
ATOM 2490 C CA . ASP A 1 315 ? -12.240 24.774 4.797 1.00 57.88 315 ASP A CA 1
ATOM 2491 C C . ASP A 1 315 ? -13.188 25.705 4.008 1.00 57.88 315 ASP A C 1
ATOM 2493 O O . ASP A 1 315 ? -12.900 26.887 3.827 1.00 57.88 315 ASP A O 1
ATOM 2497 N N . ASN A 1 316 ? -14.348 25.196 3.566 1.00 51.16 316 ASN A N 1
ATOM 2498 C CA . ASN A 1 316 ? -15.383 25.969 2.881 1.00 51.16 316 ASN A CA 1
ATOM 2499 C C . ASN A 1 316 ? -16.710 25.951 3.675 1.00 51.16 316 ASN A C 1
ATOM 2501 O O . ASN A 1 316 ? -17.295 24.876 3.867 1.00 51.16 316 ASN A O 1
ATOM 2505 N N . PRO A 1 317 ? -17.248 27.113 4.098 1.00 51.97 317 PRO A N 1
ATOM 2506 C CA . PRO A 1 317 ? -18.501 27.189 4.849 1.00 51.97 317 PRO A CA 1
ATOM 2507 C C . PRO A 1 317 ? -19.724 26.656 4.085 1.00 51.97 317 PRO A C 1
ATOM 2509 O O . PRO A 1 317 ? -20.705 26.290 4.726 1.00 51.97 317 PRO A O 1
ATOM 2512 N N . GLN A 1 318 ? -19.694 26.519 2.753 1.00 48.28 318 GLN A N 1
ATOM 2513 C CA . GLN A 1 318 ? -20.798 25.892 2.010 1.00 48.28 318 GLN A CA 1
ATOM 2514 C C . GLN A 1 318 ? -20.853 24.361 2.174 1.00 48.28 318 GLN A C 1
ATOM 2516 O O . GLN A 1 318 ? -21.951 23.814 2.288 1.00 48.28 318 GLN A O 1
ATOM 2521 N N . CYS A 1 319 ? -19.715 23.668 2.331 1.00 46.53 319 CYS A N 1
ATOM 2522 C CA . CYS A 1 319 ? -19.688 22.232 2.666 1.00 46.53 319 CYS A CA 1
ATOM 2523 C C . CYS A 1 319 ? -20.300 21.937 4.047 1.00 46.53 319 CYS A C 1
ATOM 2525 O O . CYS A 1 319 ? -20.807 20.841 4.285 1.00 46.53 319 CYS A O 1
ATOM 2527 N N . SER A 1 320 ? -20.348 22.931 4.944 1.00 44.19 320 SER A N 1
ATOM 2528 C CA . SER A 1 320 ? -21.046 22.805 6.231 1.00 44.19 320 SER A CA 1
ATOM 2529 C C . SER A 1 320 ? -22.564 22.607 6.077 1.00 44.19 320 SER A C 1
ATOM 2531 O O . SER A 1 320 ? -23.206 22.042 6.960 1.00 44.19 320 SER A O 1
ATOM 2533 N N . SER A 1 321 ? -23.156 23.031 4.952 1.00 41.47 321 SER A N 1
ATOM 2534 C CA . SER A 1 321 ? -24.600 22.909 4.711 1.00 41.47 321 SER A CA 1
ATOM 2535 C C . SER A 1 321 ? -25.030 21.485 4.331 1.00 41.47 321 SER A C 1
ATOM 2537 O O . SER A 1 321 ? -26.100 21.049 4.755 1.00 41.47 321 SER A O 1
ATOM 2539 N N . GLY A 1 322 ? -24.174 20.721 3.639 1.00 44.56 322 GLY A N 1
ATOM 2540 C CA . GLY A 1 322 ? -24.384 19.289 3.382 1.00 44.56 322 GLY A CA 1
ATOM 2541 C C . GLY A 1 322 ? -24.240 18.438 4.649 1.00 44.56 322 GLY A C 1
ATOM 2542 O O . GLY A 1 322 ? -25.031 17.525 4.879 1.00 44.56 322 GLY A O 1
ATOM 2543 N N . LEU A 1 323 ? -23.306 18.816 5.531 1.00 43.12 323 LEU A N 1
ATOM 2544 C CA . LEU A 1 323 ? -23.121 18.235 6.870 1.00 43.12 323 LEU A CA 1
ATOM 2545 C C . LEU A 1 323 ? -24.345 18.434 7.785 1.00 43.12 323 LEU A C 1
ATOM 2547 O O . LEU A 1 323 ? -24.703 17.539 8.547 1.00 43.12 323 LEU A O 1
ATOM 2551 N N . LYS A 1 324 ? -25.058 19.565 7.668 1.00 41.72 324 LYS A N 1
ATOM 2552 C CA . LYS A 1 324 ? -26.301 19.825 8.425 1.00 41.72 324 LYS A CA 1
ATOM 2553 C C . LYS A 1 324 ? -27.448 18.865 8.097 1.00 41.72 324 LYS A C 1
ATOM 2555 O O . LYS A 1 324 ? -28.381 18.773 8.891 1.00 41.72 324 LYS A O 1
ATOM 2560 N N . LYS A 1 325 ? -27.406 18.157 6.961 1.00 45.59 325 LYS A N 1
ATOM 2561 C CA . LYS A 1 325 ? -28.419 17.145 6.618 1.00 45.59 325 LYS A CA 1
ATOM 2562 C C . LYS A 1 325 ? -28.334 15.913 7.534 1.00 45.59 325 LYS A C 1
ATOM 2564 O O . LYS A 1 325 ? -29.347 15.254 7.730 1.00 45.59 325 LYS A O 1
ATOM 2569 N N . TRP A 1 326 ? -27.165 15.672 8.131 1.00 42.91 326 TRP A N 1
ATOM 2570 C CA . TRP A 1 326 ? -26.877 14.535 9.010 1.00 42.91 326 TRP A CA 1
ATOM 2571 C C . TRP A 1 326 ? -26.900 14.875 10.503 1.00 42.91 326 TRP A C 1
ATOM 2573 O O . TRP A 1 326 ? -27.123 13.992 11.309 1.00 42.91 326 TRP A O 1
ATOM 2583 N N . LEU A 1 327 ? -26.795 16.154 10.883 1.00 37.44 327 LEU A N 1
ATOM 2584 C CA . LEU A 1 327 ? -27.022 16.618 12.267 1.00 37.44 327 LEU A CA 1
ATOM 2585 C C . LEU A 1 327 ? -28.515 16.673 12.666 1.00 37.44 327 LEU A C 1
ATOM 2587 O O . LEU A 1 327 ? -28.859 17.234 13.705 1.00 37.44 327 LEU A O 1
ATOM 2591 N N . LYS A 1 328 ? -29.414 16.175 11.807 1.00 32.19 328 LYS A N 1
ATOM 2592 C CA . LYS A 1 328 ? -30.871 16.138 12.028 1.00 32.19 328 LYS A CA 1
ATOM 2593 C C . LYS A 1 328 ? -31.423 14.733 12.304 1.00 32.19 328 LYS A C 1
ATOM 2595 O O . LYS A 1 328 ? -32.638 14.604 12.439 1.00 32.19 328 LYS A O 1
ATOM 2600 N N . TYR A 1 329 ? -30.553 13.735 12.415 1.00 36.22 329 TYR A N 1
ATOM 2601 C CA . TYR A 1 329 ? -30.845 12.396 12.930 1.00 36.22 329 TYR A CA 1
ATOM 2602 C C . TYR A 1 329 ? -29.818 12.045 14.008 1.00 36.22 329 TYR A C 1
ATOM 2604 O O . TYR A 1 329 ? -30.121 11.134 14.806 1.00 36.22 329 TYR A O 1
#